Protein AF-A0A4Q7UGZ6-F1 (afdb_monomer)

Foldseek 3Di:
DDDDDDPPDPDVVCVVVVVVVVVVLVVVLVVLVVVLVVCVVVVPDPVVNVVSVVVNVVSVVVVVVVVVVVVVVVVVCVVQVKDKDWQFADPPDDDPVNLVSLLVQLVVLQVQLLPFDLPAAKEKEKEAEWALVADPPPPPSNLVSVLSSLVSVLVCWLSYQYEYEYAHAPVVVVVCVVPVLAACQNRHDPSVLVSLQSLQVSVVVVGNGFYWYFHGPDRWIKMFIDYVQLPDQFGKMKTWDWDADPPDPDRPHIYTGIIMIIGRSPRPPSNVVSVVSVCRQVVDPPIGTDHVSRSVPDPDDPPPPPPPDPDDDDDDDDDDDDDDDDDDDDDD

Sequence (332 aa):
MRRTWLFFRKSPLVAVLGAGIAFTLAVLGQALVGQLGQNVADKATTQSTWLTVVLIFILIVAIAILASLRGSVEELTRRAGLSIQYYPLDPGQHSPERDEKARALYAAARMVIESAKEDGDSRIYAVNSFVEVGVQPGDVHVKDHSLRYLESLNRKLGKVTYHRIVQLSHFDMNRLERHPDESISELVAENYLAHYREIVKAGQQGKEAVLEAVLGKYPTCFVLVQNAADGKYGGRLIWQMHQHVDGRPREDTVELTGIYIINDPDGIFIGTFVRWFNDLRAAQRPRRHLTLANLNGTAPVERTTTATPATPRPRRPWWPGRRAPADQVEER

Solvent-accessible surface area (backbone atoms only — not comparable to full-atom values): 18726 Å² total; per-residue (Å²): 136,85,88,79,81,81,80,82,77,70,60,64,66,63,51,48,53,51,47,48,53,50,47,53,51,49,53,52,49,52,51,52,52,51,50,48,52,47,39,62,74,68,67,52,60,74,69,62,56,49,55,52,53,51,51,53,50,52,50,53,51,52,52,51,52,53,52,51,52,50,52,51,52,53,49,52,35,61,74,51,60,46,44,79,46,78,36,64,33,72,68,98,55,95,45,78,66,42,54,52,36,48,48,51,38,35,50,53,54,31,50,54,56,65,65,48,47,79,75,63,65,11,36,37,43,35,37,38,28,41,44,42,51,65,56,68,101,68,68,68,87,53,47,66,46,52,47,54,30,50,50,49,53,58,72,37,63,58,36,22,41,33,42,37,39,39,23,28,44,70,69,57,44,53,47,38,70,76,37,74,52,49,52,51,52,88,45,35,32,72,71,56,48,56,51,52,49,52,34,37,52,39,28,76,71,74,29,50,25,44,42,33,49,44,72,46,88,60,88,52,31,34,36,38,35,25,3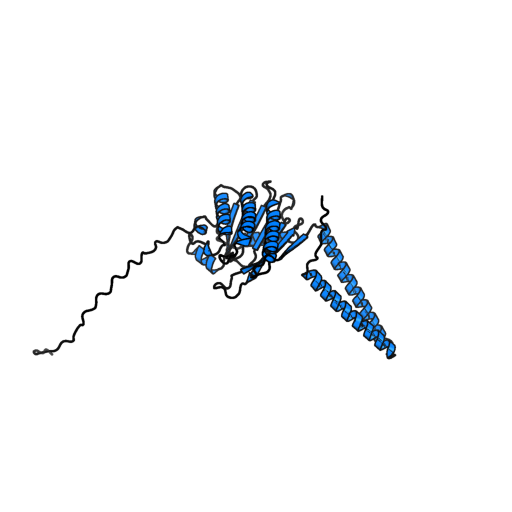4,65,90,24,52,95,32,14,25,36,35,42,40,50,40,68,43,75,46,85,94,48,100,46,85,68,34,37,43,69,38,28,36,37,43,34,37,25,48,76,13,86,63,45,35,54,54,56,48,49,53,50,46,62,66,64,76,43,83,82,71,39,71,56,48,65,44,26,60,68,30,64,80,71,79,74,75,74,73,77,67,73,79,73,77,81,75,82,77,78,84,85,77,86,88,87,81,86,84,86,87,83,87,85,84,136

Radius of gyration: 33.13 Å; Cα contacts (8 Å, |Δi|>4): 445; chains: 1; bounding box: 78×70×127 Å

Mean predicted aligned error: 16.56 Å

Organism: NCBI:txid1278207

Nearest PDB structures (foldseek):
  6zsh-assembly2_C  TM=6.385E-01  e=5.540E+00  Homo sapiens
  6fws-assembly1_A  TM=2.022E-01  e=1.349E+00  Escherichia coli

Secondary structure (DSSP, 8-state):
-----------HHHHHHHHHHHHHHHHHHHHHHHHHHHHHHTT--HHHHHHHHHHHHHHHHHHHHHHHHHHHHHHHHHHTT-EEEEEE--TT---HHHHHHHHHHHHHHHHHHHTS-SSSS-EEEEEE-S-B----TT-HHHHHHHHHHHHHHHTTBTTBEEEEEEEE-HHHHHHHHH-TT---GGGB-HHHHHHHHHHHHHHHTT-SEEEEEEE-SS--EEEEEE-GGGTTT-EEEEEEEEEE-TT-SSTT-EEEEEEEEEEETT-TTHHHHHHHHHHHHHS-SS-EE--HHHHH-PSP-----------PPPPPP-PPP-----------

Structure (mmCIF, N/CA/C/O backbone):
data_AF-A0A4Q7UGZ6-F1
#
_entry.id   AF-A0A4Q7UGZ6-F1
#
loop_
_atom_site.group_PDB
_atom_site.id
_atom_site.type_symbol
_atom_site.label_atom_id
_atom_site.label_alt_id
_atom_site.label_comp_id
_atom_site.label_asym_id
_atom_site.label_entity_id
_atom_site.label_seq_id
_atom_site.pdbx_PDB_ins_code
_atom_site.Cartn_x
_atom_site.Cartn_y
_atom_site.Cartn_z
_atom_site.occupancy
_atom_site.B_iso_or_equiv
_atom_site.auth_seq_id
_atom_site.auth_comp_id
_atom_site.auth_asym_id
_atom_site.auth_atom_id
_atom_site.pdbx_PDB_model_num
ATOM 1 N N . MET A 1 1 ? -13.893 14.741 -30.486 1.00 33.50 1 MET A N 1
ATOM 2 C CA . MET A 1 1 ? -13.431 14.119 -29.224 1.00 33.50 1 MET A CA 1
ATOM 3 C C . MET A 1 1 ? -12.432 13.021 -29.555 1.00 33.50 1 MET A C 1
ATOM 5 O O . MET A 1 1 ? -12.654 12.267 -30.492 1.00 33.50 1 MET A O 1
ATOM 9 N N . ARG A 1 2 ? -11.275 13.065 -28.891 1.00 27.58 2 ARG A N 1
ATOM 10 C CA . ARG A 1 2 ? -10.007 12.430 -29.278 1.00 27.58 2 ARG A CA 1
ATOM 11 C C . ARG A 1 2 ? -10.019 10.904 -29.104 1.00 27.58 2 ARG A C 1
ATOM 13 O O . ARG A 1 2 ? -10.389 10.414 -28.046 1.00 27.58 2 ARG A O 1
ATOM 20 N N . ARG A 1 3 ? -9.523 10.192 -30.124 1.00 32.56 3 ARG A N 1
ATOM 21 C CA . ARG A 1 3 ? -9.018 8.813 -30.039 1.00 32.56 3 ARG A CA 1
ATOM 22 C C . ARG A 1 3 ? -7.672 8.834 -29.307 1.00 32.56 3 ARG A C 1
ATOM 24 O O . ARG A 1 3 ? -6.696 9.334 -29.861 1.00 32.56 3 ARG A O 1
ATOM 31 N N . THR A 1 4 ? -7.609 8.310 -28.089 1.00 27.28 4 THR A N 1
ATOM 32 C CA . THR A 1 4 ? -6.344 8.026 -27.401 1.00 27.28 4 THR A CA 1
ATOM 33 C C . THR A 1 4 ? -5.891 6.615 -27.753 1.00 27.28 4 THR A C 1
ATOM 35 O O . THR A 1 4 ? -6.523 5.622 -27.407 1.00 27.28 4 THR A O 1
ATOM 38 N N . TRP A 1 5 ? -4.790 6.560 -28.493 1.00 26.64 5 TRP A N 1
ATOM 39 C CA . TRP A 1 5 ? -4.004 5.365 -28.754 1.00 26.64 5 TRP A CA 1
ATOM 40 C C . TRP A 1 5 ? -3.432 4.823 -27.437 1.00 26.64 5 TRP A C 1
ATOM 42 O O . TRP A 1 5 ? -2.653 5.503 -26.772 1.00 26.64 5 TRP A O 1
ATOM 52 N N . LEU A 1 6 ? -3.809 3.600 -27.060 1.00 29.11 6 LEU A N 1
ATOM 53 C CA . LEU A 1 6 ? -3.180 2.858 -25.968 1.00 29.11 6 LEU A CA 1
ATOM 54 C C . LEU A 1 6 ? -1.879 2.236 -26.487 1.00 29.11 6 LEU A C 1
ATOM 56 O O . LEU A 1 6 ? -1.882 1.182 -27.122 1.00 29.11 6 LEU A O 1
ATOM 60 N N . PHE A 1 7 ? -0.757 2.900 -26.216 1.00 29.22 7 PHE A N 1
ATOM 61 C CA . PHE A 1 7 ? 0.561 2.284 -26.319 1.00 29.22 7 PHE A CA 1
ATOM 62 C C . PHE A 1 7 ? 0.714 1.255 -25.191 1.00 29.22 7 PHE A C 1
ATOM 64 O O . PHE A 1 7 ? 1.040 1.593 -24.056 1.00 29.22 7 PHE A O 1
ATOM 71 N N . PHE A 1 8 ? 0.487 -0.019 -25.509 1.00 35.97 8 PHE A N 1
ATOM 72 C CA . PHE A 1 8 ? 0.875 -1.142 -24.659 1.00 35.97 8 PHE A CA 1
ATOM 73 C C . PHE A 1 8 ? 2.405 -1.244 -24.624 1.00 35.97 8 PHE A C 1
ATOM 75 O O . PHE A 1 8 ? 3.027 -1.890 -25.471 1.00 35.97 8 PHE A O 1
ATOM 82 N N . ARG A 1 9 ? 3.040 -0.594 -23.646 1.00 34.47 9 ARG A N 1
ATOM 83 C CA . ARG A 1 9 ? 4.472 -0.773 -23.388 1.00 34.47 9 ARG A CA 1
ATOM 84 C C . ARG A 1 9 ? 4.643 -2.033 -22.534 1.00 34.47 9 ARG A C 1
ATOM 86 O O . ARG A 1 9 ? 4.344 -2.040 -21.346 1.00 34.47 9 ARG A O 1
ATOM 93 N N . LYS A 1 10 ? 5.054 -3.122 -23.190 1.00 40.69 10 LYS A N 1
ATOM 94 C CA . LYS A 1 10 ? 5.393 -4.425 -22.593 1.00 40.69 10 LYS A CA 1
ATOM 95 C C . LYS A 1 10 ? 6.344 -4.226 -21.401 1.00 40.69 10 LYS A C 1
ATOM 97 O O . LYS A 1 10 ? 7.298 -3.462 -21.533 1.00 40.69 10 LYS A O 1
ATOM 102 N N . SER A 1 11 ? 6.114 -4.919 -20.278 1.00 40.34 11 SER A N 1
ATOM 103 C CA . SER A 1 11 ? 7.016 -4.909 -19.113 1.00 40.34 11 SER A CA 1
ATOM 104 C C . SER A 1 11 ? 8.475 -5.089 -19.553 1.00 40.34 11 SER A C 1
ATOM 106 O O . SER A 1 11 ? 8.791 -6.127 -20.146 1.00 40.34 11 SER A O 1
ATOM 108 N N . PRO A 1 12 ? 9.374 -4.124 -19.279 1.00 45.84 12 PRO A N 1
ATOM 109 C CA . PRO A 1 12 ? 10.727 -4.122 -19.828 1.00 45.84 12 PRO A CA 1
ATOM 110 C C . PRO A 1 12 ? 11.542 -5.324 -19.352 1.00 45.84 12 PRO A C 1
ATOM 112 O O . PRO A 1 12 ? 12.341 -5.832 -20.114 1.00 45.84 12 PRO A O 1
ATOM 115 N N . LEU A 1 13 ? 11.287 -5.865 -18.159 1.00 36.59 13 LEU A N 1
ATOM 116 C CA . LEU A 1 13 ? 12.033 -7.008 -17.617 1.00 36.59 13 LEU A CA 1
ATOM 117 C C . LEU A 1 13 ? 11.689 -8.338 -18.312 1.00 36.59 13 LEU A C 1
ATOM 119 O O . LEU A 1 13 ? 12.580 -9.102 -18.662 1.00 36.59 13 LEU A O 1
ATOM 123 N N . VAL A 1 14 ? 10.408 -8.580 -18.612 1.00 43.44 14 VAL A N 1
ATOM 124 C CA . VAL A 1 14 ? 9.960 -9.751 -19.395 1.00 43.44 14 VAL A CA 1
ATOM 125 C C . VAL A 1 14 ? 10.318 -9.584 -20.874 1.00 43.44 14 VAL A C 1
ATOM 127 O O . VAL A 1 14 ? 10.637 -10.557 -21.556 1.00 43.44 14 VAL A O 1
ATOM 130 N N . ALA A 1 15 ? 10.304 -8.348 -21.381 1.00 45.47 15 ALA A N 1
ATOM 131 C CA . ALA A 1 15 ? 10.759 -8.039 -22.730 1.00 45.47 15 ALA A CA 1
ATOM 132 C C . ALA A 1 15 ? 12.281 -8.193 -22.876 1.00 45.47 15 ALA A C 1
ATOM 134 O O . ALA A 1 15 ? 12.707 -8.720 -23.891 1.00 45.47 15 ALA A O 1
ATOM 135 N N . VAL A 1 16 ? 13.079 -7.807 -21.875 1.00 46.31 16 VAL A N 1
ATOM 136 C CA . VAL A 1 16 ? 14.549 -7.923 -21.862 1.00 46.31 16 VAL A CA 1
ATOM 137 C C . VAL A 1 16 ? 14.991 -9.360 -21.611 1.00 46.31 16 VAL A C 1
ATOM 139 O O . VAL A 1 16 ? 15.856 -9.837 -22.331 1.00 46.31 16 VAL A O 1
ATOM 142 N N . LEU A 1 17 ? 14.371 -10.095 -20.680 1.00 44.56 17 LEU A N 1
ATOM 143 C CA . LEU A 1 17 ? 14.640 -11.530 -20.506 1.00 44.56 17 LEU A CA 1
ATOM 144 C C . LEU A 1 17 ? 14.190 -12.328 -21.736 1.00 44.56 17 LEU A C 1
ATOM 146 O O . LEU A 1 17 ? 14.935 -13.163 -22.239 1.00 44.56 17 LEU A O 1
ATOM 150 N N . GLY A 1 18 ? 13.010 -12.022 -22.284 1.00 49.84 18 GLY A N 1
ATOM 151 C CA . GLY A 1 18 ? 12.525 -12.630 -23.522 1.00 49.84 18 GLY A CA 1
ATOM 152 C C . GLY A 1 18 ? 13.388 -12.282 -24.739 1.00 49.84 18 GLY A C 1
ATOM 153 O O . GLY A 1 18 ? 13.652 -13.156 -25.559 1.00 49.84 18 GLY A O 1
ATOM 154 N N . ALA A 1 19 ? 13.863 -11.038 -24.848 1.00 51.75 19 ALA A N 1
ATOM 155 C CA . ALA A 1 19 ? 14.767 -10.602 -25.911 1.00 51.75 19 ALA A CA 1
ATOM 156 C C . ALA A 1 19 ? 16.175 -11.169 -25.733 1.00 51.75 19 ALA A C 1
ATOM 158 O O . ALA A 1 19 ? 16.791 -11.523 -26.726 1.00 51.75 19 ALA A O 1
ATOM 159 N N . GLY A 1 20 ? 16.668 -11.313 -24.501 1.00 48.94 20 GLY A N 1
ATOM 160 C CA . GLY A 1 20 ? 17.956 -11.933 -24.205 1.00 48.94 20 GLY A CA 1
ATOM 161 C C . GLY A 1 20 ? 17.954 -13.417 -24.559 1.00 48.94 20 GLY A C 1
ATOM 162 O O . GLY A 1 20 ? 18.862 -13.885 -25.240 1.00 48.94 20 GLY A O 1
ATOM 163 N N . ILE A 1 21 ? 16.888 -14.140 -24.200 1.00 56.38 21 ILE A N 1
ATOM 164 C CA . ILE A 1 21 ? 16.694 -15.541 -24.597 1.00 56.38 21 ILE A CA 1
ATOM 165 C C . ILE A 1 21 ? 16.572 -15.643 -26.124 1.00 56.38 21 ILE A C 1
ATOM 167 O O . ILE A 1 21 ? 17.282 -16.435 -26.735 1.00 56.38 21 ILE A O 1
ATOM 171 N N . ALA A 1 22 ? 15.753 -14.803 -26.766 1.00 56.09 22 ALA A N 1
ATOM 172 C CA . ALA A 1 22 ? 15.607 -14.797 -28.223 1.00 56.09 22 ALA A CA 1
ATOM 173 C C . ALA A 1 22 ? 16.913 -14.445 -28.957 1.00 56.09 22 ALA A C 1
ATOM 175 O O . ALA A 1 22 ? 17.231 -15.065 -29.966 1.00 56.09 22 ALA A O 1
ATOM 176 N N . PHE A 1 23 ? 17.691 -13.492 -28.439 1.00 60.72 23 PHE A N 1
ATOM 177 C CA . PHE A 1 23 ? 18.989 -13.101 -28.982 1.00 60.72 23 PHE A CA 1
ATOM 178 C C . PHE A 1 23 ? 20.009 -14.229 -28.837 1.00 60.72 23 PHE A C 1
ATOM 180 O O . PHE A 1 23 ? 20.672 -14.579 -29.805 1.00 60.72 23 PHE A O 1
ATOM 187 N N . THR A 1 24 ? 20.078 -14.866 -27.667 1.00 58.12 24 THR A N 1
ATOM 188 C CA . THR A 1 24 ? 20.974 -16.010 -27.429 1.00 58.12 24 THR A CA 1
ATOM 189 C C . THR A 1 24 ? 20.628 -17.175 -28.357 1.00 58.12 24 THR A C 1
ATOM 191 O O . THR A 1 24 ? 21.518 -17.780 -28.948 1.00 58.12 24 THR A O 1
ATOM 194 N N . LEU A 1 25 ? 19.334 -17.445 -28.558 1.00 58.91 25 LEU A N 1
ATOM 195 C CA . LEU A 1 25 ? 18.848 -18.473 -29.481 1.00 58.91 25 LEU A CA 1
ATOM 196 C C . LEU A 1 25 ? 19.118 -18.115 -30.952 1.00 58.91 25 LEU A C 1
ATOM 198 O O . LEU A 1 25 ? 19.463 -18.999 -31.732 1.00 58.91 25 LEU A O 1
ATOM 202 N N . ALA A 1 26 ? 19.027 -16.837 -31.331 1.00 61.88 26 ALA A N 1
ATOM 203 C CA . ALA A 1 26 ? 19.378 -16.367 -32.670 1.00 61.88 26 ALA A CA 1
ATOM 204 C C . ALA A 1 26 ? 20.888 -16.474 -32.943 1.00 61.88 26 ALA A C 1
ATOM 206 O O . ALA A 1 26 ? 21.278 -16.928 -34.016 1.00 61.88 26 ALA A O 1
ATOM 207 N N . VAL A 1 27 ? 21.732 -16.126 -31.966 1.00 66.31 27 VAL A N 1
ATOM 208 C CA . VAL A 1 27 ? 23.197 -16.257 -32.054 1.00 66.31 27 VAL A CA 1
ATOM 209 C C . VAL A 1 27 ? 23.610 -17.730 -32.132 1.00 66.31 27 VAL A C 1
ATOM 211 O O . VAL A 1 27 ? 24.402 -18.090 -32.999 1.00 66.31 27 VAL A O 1
ATOM 214 N N . LEU A 1 28 ? 23.027 -18.603 -31.301 1.00 61.31 28 LEU A N 1
ATOM 215 C CA . LEU A 1 28 ? 23.233 -20.058 -31.374 1.00 61.31 28 LEU A CA 1
ATOM 216 C C . LEU A 1 28 ? 22.764 -20.638 -32.714 1.00 61.31 28 LEU A C 1
ATOM 218 O O . LEU A 1 28 ? 23.463 -21.457 -33.306 1.00 61.31 28 LEU A O 1
ATOM 222 N N . GLY A 1 29 ? 21.610 -20.192 -33.216 1.00 63.31 29 GLY A N 1
ATOM 223 C CA . GLY A 1 29 ? 21.087 -20.595 -34.519 1.00 63.31 29 GLY A CA 1
ATOM 224 C C . GLY A 1 29 ? 22.002 -20.178 -35.671 1.00 63.31 29 GLY A C 1
ATOM 225 O O . GLY A 1 29 ? 22.298 -20.994 -36.540 1.00 63.31 29 GLY A O 1
ATOM 226 N N . GLN A 1 30 ? 22.512 -18.942 -35.660 1.00 66.94 30 GLN A N 1
ATOM 227 C CA . GLN A 1 30 ? 23.467 -18.474 -36.668 1.00 66.94 30 GLN A CA 1
ATOM 228 C C . GLN A 1 30 ? 24.814 -19.198 -36.582 1.00 66.94 30 GLN A C 1
ATOM 230 O O . GLN A 1 30 ? 25.371 -19.544 -37.622 1.00 66.94 30 GLN A O 1
ATOM 235 N N . ALA A 1 31 ? 25.309 -19.489 -35.376 1.00 66.62 31 ALA A N 1
ATOM 236 C CA . ALA A 1 31 ? 26.526 -20.274 -35.183 1.00 66.62 31 ALA A CA 1
ATOM 237 C C . ALA A 1 31 ? 26.374 -21.706 -35.729 1.00 66.62 31 ALA A C 1
ATOM 239 O O . ALA A 1 31 ? 27.249 -22.184 -36.447 1.00 66.62 31 ALA A O 1
ATOM 240 N N . LEU A 1 32 ? 25.235 -22.360 -35.471 1.00 63.25 32 LEU A N 1
ATOM 241 C CA . LEU A 1 32 ? 24.929 -23.702 -35.980 1.00 63.25 32 LEU A CA 1
ATOM 242 C C . LEU A 1 32 ? 24.766 -23.730 -37.507 1.00 63.25 32 LEU A C 1
ATOM 244 O O . LEU A 1 32 ? 25.271 -24.646 -38.151 1.00 63.25 32 LEU A O 1
ATOM 248 N N . VAL A 1 33 ? 24.107 -22.730 -38.104 1.00 64.88 33 VAL A N 1
ATOM 249 C CA . VAL A 1 33 ? 23.976 -22.611 -39.570 1.00 64.88 33 VAL A CA 1
ATOM 250 C C . VAL A 1 33 ? 25.327 -22.312 -40.224 1.00 64.88 33 VAL A C 1
ATOM 252 O O . VAL A 1 33 ? 25.641 -22.897 -41.259 1.00 64.88 33 VAL A O 1
ATOM 255 N N . GLY A 1 34 ? 26.151 -21.458 -39.611 1.00 63.88 34 GLY A N 1
ATOM 256 C CA . GLY A 1 34 ? 27.515 -21.181 -40.068 1.00 63.88 34 GLY A CA 1
ATOM 257 C C . GLY A 1 34 ? 28.398 -22.429 -40.041 1.00 63.88 34 GLY A C 1
ATOM 258 O O . GLY A 1 34 ? 29.082 -22.720 -41.021 1.00 63.88 34 GLY A O 1
ATOM 259 N N . GLN A 1 35 ? 28.307 -23.219 -38.969 1.00 65.44 35 GLN A N 1
ATOM 260 C CA . GLN A 1 35 ? 29.016 -24.491 -38.837 1.00 65.44 35 GLN A CA 1
ATOM 261 C C . GLN A 1 35 ? 28.503 -25.547 -39.831 1.00 65.44 35 GLN A C 1
ATOM 263 O O . GLN A 1 35 ? 29.297 -26.301 -40.385 1.00 65.44 35 GLN A O 1
ATOM 268 N N . LEU A 1 36 ? 27.196 -25.572 -40.127 1.00 62.06 36 LEU A N 1
ATOM 269 C CA . LEU A 1 36 ? 26.622 -26.426 -41.174 1.00 62.06 36 LEU A CA 1
ATOM 270 C C . LEU A 1 36 ? 27.154 -26.043 -42.565 1.00 62.06 36 LEU A C 1
ATOM 272 O O . LEU A 1 36 ? 27.519 -26.917 -43.346 1.00 62.06 36 LEU A O 1
ATOM 276 N N . GLY A 1 37 ? 27.233 -24.741 -42.860 1.00 60.75 37 GLY A N 1
ATOM 277 C CA . GLY A 1 37 ? 27.789 -24.217 -44.109 1.00 60.75 37 GLY A CA 1
ATOM 278 C C . GLY A 1 37 ? 29.269 -24.559 -44.285 1.00 60.75 37 GLY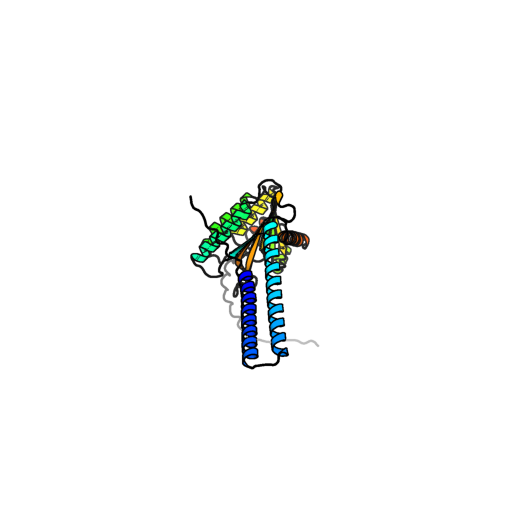 A C 1
ATOM 279 O O . GLY A 1 37 ? 29.667 -24.973 -45.371 1.00 60.75 37 GLY A O 1
ATOM 280 N N . GLN A 1 38 ? 30.061 -24.466 -43.211 1.00 64.25 38 GLN A N 1
ATOM 281 C CA . GLN A 1 38 ? 31.466 -24.891 -43.203 1.00 64.25 38 GLN A CA 1
ATOM 282 C C . GLN A 1 38 ? 31.607 -26.407 -43.372 1.00 64.25 38 GLN A C 1
ATOM 284 O O . GLN A 1 38 ? 32.337 -26.847 -44.248 1.00 64.25 38 GLN A O 1
ATOM 289 N N . ASN A 1 39 ? 30.834 -27.217 -42.643 1.00 63.97 39 ASN A N 1
ATOM 290 C CA . ASN A 1 39 ? 30.862 -28.679 -42.777 1.00 63.97 39 ASN A CA 1
ATOM 291 C C . ASN A 1 39 ? 30.492 -29.157 -44.197 1.00 63.97 39 ASN A C 1
ATOM 293 O O . ASN A 1 39 ? 31.045 -30.147 -44.680 1.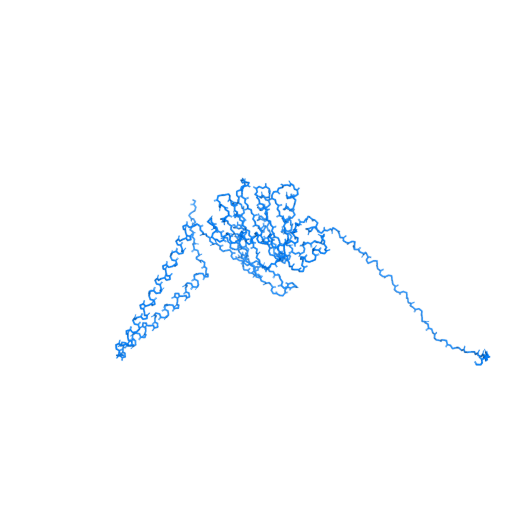00 63.97 39 ASN A O 1
ATOM 297 N N . VAL A 1 40 ? 29.572 -28.459 -44.876 1.00 64.12 40 VAL A N 1
ATOM 298 C CA . VAL A 1 40 ? 29.204 -28.726 -46.279 1.00 64.12 40 VAL A CA 1
ATOM 299 C C . VAL A 1 40 ? 30.307 -28.279 -47.245 1.00 64.12 40 VAL A C 1
ATOM 301 O O . VAL A 1 40 ? 30.610 -29.008 -48.191 1.00 64.12 40 VAL A O 1
ATOM 304 N N . ALA A 1 41 ? 30.927 -27.118 -47.009 1.00 65.50 41 ALA A N 1
ATOM 305 C CA . ALA A 1 41 ? 32.042 -26.617 -47.815 1.00 65.50 41 ALA A CA 1
ATOM 306 C C . ALA A 1 41 ? 33.299 -27.500 -47.690 1.00 65.50 41 ALA A C 1
ATOM 308 O O . ALA A 1 41 ? 33.956 -27.781 -48.693 1.00 65.50 41 ALA A O 1
ATOM 309 N N . ASP A 1 42 ? 33.568 -28.015 -46.489 1.00 67.62 42 ASP A N 1
ATOM 310 C CA . ASP A 1 42 ? 34.745 -28.826 -46.160 1.00 67.62 42 ASP A CA 1
ATOM 311 C C . ASP A 1 42 ? 34.578 -30.319 -46.507 1.00 67.62 42 ASP A C 1
ATOM 313 O O . ASP A 1 42 ? 35.469 -31.125 -46.238 1.00 67.62 42 ASP A O 1
ATOM 317 N N . LYS A 1 43 ? 33.446 -30.717 -47.117 1.00 64.44 43 LYS A N 1
ATOM 318 C CA . LYS A 1 43 ? 33.084 -32.124 -47.401 1.00 64.44 43 LYS A CA 1
ATOM 319 C C . LYS A 1 43 ? 33.225 -33.034 -46.169 1.00 64.44 43 LYS A C 1
ATOM 321 O O . LYS A 1 43 ? 33.617 -34.198 -46.290 1.00 64.44 43 LYS A O 1
ATOM 326 N N . ALA A 1 44 ? 32.914 -32.509 -44.985 1.00 58.03 44 ALA A N 1
ATOM 327 C CA . ALA A 1 44 ? 32.962 -33.273 -43.749 1.00 58.03 44 ALA A CA 1
ATOM 328 C C . ALA A 1 44 ? 31.998 -34.474 -43.817 1.00 58.03 44 ALA A C 1
ATOM 330 O O . ALA A 1 44 ? 30.941 -34.419 -44.452 1.00 58.03 44 ALA A O 1
ATOM 331 N N . THR A 1 45 ? 32.372 -35.583 -43.175 1.00 58.03 45 THR A N 1
ATOM 332 C CA . THR A 1 45 ? 31.609 -36.837 -43.192 1.00 58.03 45 THR A CA 1
ATOM 333 C C . THR A 1 45 ? 30.170 -36.643 -42.704 1.00 58.03 45 THR A C 1
ATOM 335 O O . THR A 1 45 ? 29.891 -35.891 -41.768 1.00 58.03 45 THR A O 1
ATOM 338 N N . THR A 1 46 ? 29.251 -37.389 -43.322 1.00 58.41 46 THR A N 1
ATOM 339 C CA . THR A 1 46 ? 27.784 -37.356 -43.155 1.00 58.41 46 THR A CA 1
ATOM 340 C C . THR A 1 46 ? 27.301 -37.348 -41.699 1.00 58.41 46 THR A C 1
ATOM 342 O O . THR A 1 46 ? 26.216 -36.847 -41.413 1.00 58.41 46 THR A O 1
ATOM 345 N N . GLN A 1 47 ? 28.104 -37.870 -40.771 1.00 56.66 47 GLN A N 1
ATOM 346 C CA . GLN A 1 47 ? 27.779 -37.998 -39.352 1.00 56.66 47 GLN A CA 1
ATOM 347 C C . GLN A 1 47 ? 27.842 -36.661 -38.581 1.00 56.66 47 GLN A C 1
ATOM 349 O O . GLN A 1 47 ? 27.000 -36.427 -37.715 1.00 56.66 47 GLN A O 1
ATOM 354 N N . SER A 1 48 ? 28.780 -35.765 -38.923 1.00 59.91 48 SER A N 1
ATOM 355 C CA . SER A 1 48 ? 28.906 -34.431 -38.299 1.00 59.91 48 SER A CA 1
ATOM 356 C C . SER A 1 48 ? 27.746 -33.519 -38.709 1.00 59.91 48 SER A C 1
ATOM 358 O O . SER A 1 48 ? 27.095 -32.894 -37.873 1.00 59.91 48 SER A O 1
ATOM 360 N N . THR A 1 49 ? 27.399 -33.538 -39.998 1.00 63.19 49 THR A N 1
ATOM 361 C CA . THR A 1 49 ? 26.291 -32.759 -40.565 1.00 63.19 49 THR A CA 1
ATOM 362 C C . THR A 1 49 ? 24.943 -33.157 -39.959 1.00 63.19 49 THR A C 1
ATOM 364 O O . THR A 1 49 ? 24.115 -32.293 -39.676 1.00 63.19 49 THR A O 1
ATOM 367 N N . TRP A 1 50 ? 24.723 -34.451 -39.698 1.00 62.72 50 TRP A N 1
ATOM 368 C CA . TRP A 1 50 ? 23.463 -34.940 -39.126 1.00 62.72 50 TRP A CA 1
ATOM 369 C C . TRP A 1 50 ? 23.256 -34.510 -37.670 1.00 62.72 50 TRP A C 1
ATOM 371 O O . TRP A 1 50 ? 22.154 -34.111 -37.298 1.00 62.72 50 TRP A O 1
ATOM 381 N N . LEU A 1 51 ? 24.321 -34.510 -36.863 1.00 67.94 51 LEU A N 1
ATOM 382 C CA . LEU A 1 51 ? 24.293 -33.994 -35.489 1.00 67.94 51 LEU A CA 1
ATOM 383 C C . LEU A 1 51 ? 23.909 -32.511 -35.444 1.00 67.94 51 LEU A C 1
ATOM 385 O O . LEU A 1 51 ? 23.068 -32.119 -34.635 1.00 67.94 51 LEU A O 1
ATOM 389 N N . THR A 1 52 ? 24.464 -31.694 -36.342 1.00 66.12 52 THR A N 1
ATOM 390 C CA . THR A 1 52 ? 24.124 -30.268 -36.431 1.00 66.12 52 THR A CA 1
ATOM 391 C C . THR A 1 52 ? 22.665 -30.052 -36.853 1.00 66.12 52 THR A C 1
ATOM 393 O O . THR A 1 52 ? 21.987 -29.210 -36.268 1.00 66.12 52 THR A O 1
ATOM 396 N N . VAL A 1 53 ? 22.140 -30.839 -37.803 1.00 69.00 53 VAL A N 1
ATOM 397 C CA . VAL A 1 53 ? 20.716 -30.786 -38.200 1.00 69.00 53 VAL A CA 1
ATOM 398 C C . VAL A 1 53 ? 19.794 -31.143 -37.028 1.00 69.00 53 VAL A C 1
ATOM 400 O O . VAL A 1 53 ? 18.810 -30.442 -36.787 1.00 69.00 53 VAL A O 1
ATOM 403 N N . VAL A 1 54 ? 20.125 -32.185 -36.258 1.00 72.75 54 VAL A N 1
ATOM 404 C CA . VAL A 1 54 ? 19.358 -32.583 -35.064 1.00 72.75 54 VAL A CA 1
ATOM 405 C C . VAL A 1 54 ? 19.387 -31.489 -33.991 1.00 72.75 54 VAL A C 1
ATOM 407 O O . VAL A 1 54 ? 18.347 -31.174 -33.416 1.00 72.75 54 VAL A O 1
ATOM 410 N N . LEU A 1 55 ? 20.539 -30.859 -33.754 1.00 70.19 55 LEU A N 1
ATOM 411 C CA . LEU A 1 55 ? 20.674 -29.733 -32.821 1.00 70.19 55 LEU A CA 1
ATOM 412 C C . LEU A 1 55 ? 19.817 -28.529 -33.228 1.00 70.19 55 LEU A C 1
ATOM 414 O O . LEU A 1 55 ? 19.132 -27.955 -32.381 1.00 70.19 55 LEU A O 1
ATOM 418 N N . ILE A 1 56 ? 19.800 -28.181 -34.518 1.00 71.44 56 ILE A N 1
ATOM 419 C CA . ILE A 1 56 ? 18.934 -27.121 -35.053 1.00 71.44 56 ILE A CA 1
ATOM 420 C C . ILE A 1 56 ? 17.460 -27.480 -34.838 1.00 71.44 56 ILE A C 1
ATOM 422 O O . ILE A 1 56 ? 16.679 -26.639 -34.393 1.00 71.44 56 ILE A O 1
ATOM 426 N N . PHE A 1 57 ? 17.074 -28.731 -35.098 1.00 71.31 57 PHE A N 1
ATOM 427 C CA . PHE A 1 57 ? 15.702 -29.187 -34.892 1.00 71.31 57 PHE A CA 1
ATOM 428 C C . PHE A 1 57 ? 15.277 -29.095 -33.418 1.00 71.31 57 PHE A C 1
ATOM 430 O O . PHE A 1 57 ? 14.225 -28.532 -33.121 1.00 71.31 57 PHE A O 1
ATOM 437 N N . ILE A 1 58 ? 16.115 -29.561 -32.484 1.00 74.25 58 ILE A N 1
ATOM 438 C CA . ILE A 1 58 ? 15.862 -29.454 -31.036 1.00 74.25 58 ILE A CA 1
ATOM 439 C C . ILE A 1 58 ? 15.716 -27.986 -30.615 1.00 74.25 58 ILE A C 1
ATOM 441 O O . ILE A 1 58 ? 14.814 -27.656 -29.844 1.00 74.25 58 ILE A O 1
ATOM 445 N N . LEU A 1 59 ? 16.556 -27.095 -31.148 1.00 73.81 59 LEU A N 1
ATOM 446 C CA . LEU A 1 59 ? 16.499 -25.663 -30.858 1.00 73.81 59 LEU A CA 1
ATOM 447 C C . LEU A 1 59 ? 15.175 -25.037 -31.321 1.00 73.81 59 LEU A C 1
ATOM 449 O O . LEU A 1 59 ? 14.542 -24.302 -30.563 1.00 73.81 59 LEU A O 1
ATOM 453 N N . ILE A 1 60 ? 14.727 -25.361 -32.539 1.00 72.31 60 ILE A N 1
ATOM 454 C CA . ILE A 1 60 ? 13.444 -24.898 -33.090 1.00 72.31 60 ILE A CA 1
ATOM 455 C C . ILE A 1 60 ? 12.278 -25.396 -32.228 1.00 72.31 60 ILE A C 1
ATOM 457 O O . ILE A 1 60 ? 11.388 -24.613 -31.887 1.00 72.31 60 ILE A O 1
ATOM 461 N N . VAL A 1 61 ? 12.296 -26.672 -31.832 1.00 71.31 61 VAL A N 1
ATOM 462 C CA . VAL A 1 61 ? 11.268 -27.255 -30.957 1.00 71.31 61 VAL A CA 1
ATOM 463 C C . VAL A 1 61 ? 11.256 -26.566 -29.587 1.00 71.31 61 VAL A C 1
ATOM 465 O O . VAL A 1 61 ? 10.186 -26.202 -29.101 1.00 71.31 61 VAL A O 1
ATOM 468 N N . ALA A 1 62 ? 12.418 -26.305 -28.984 1.00 69.56 62 ALA A N 1
ATOM 469 C CA . ALA A 1 62 ? 12.514 -25.595 -27.709 1.00 69.56 62 ALA A CA 1
ATOM 470 C C . ALA A 1 62 ? 11.970 -24.156 -27.798 1.00 69.56 62 ALA A C 1
ATOM 472 O O . ALA A 1 62 ? 11.213 -23.731 -26.922 1.00 69.56 62 ALA A O 1
ATOM 473 N N . ILE A 1 63 ? 12.285 -23.426 -28.878 1.00 71.19 63 ILE A N 1
ATOM 474 C CA . ILE A 1 63 ? 11.726 -22.091 -29.154 1.00 71.19 63 ILE A CA 1
ATOM 475 C C . ILE A 1 63 ? 10.199 -22.157 -29.267 1.00 71.19 63 ILE A C 1
ATOM 477 O O . ILE A 1 63 ? 9.504 -21.339 -28.661 1.00 71.19 63 ILE A O 1
ATOM 481 N N . ALA A 1 64 ? 9.669 -23.129 -30.014 1.00 67.81 64 ALA A N 1
ATOM 482 C CA . ALA A 1 64 ? 8.231 -23.293 -30.210 1.00 67.81 64 ALA A CA 1
ATOM 483 C C . ALA A 1 64 ? 7.499 -23.605 -28.892 1.00 67.81 64 ALA A C 1
ATOM 485 O O . ALA A 1 64 ? 6.451 -23.019 -28.618 1.00 67.81 64 ALA A O 1
ATOM 486 N N . ILE A 1 65 ? 8.075 -24.463 -28.042 1.00 69.94 65 ILE A N 1
ATOM 487 C CA . ILE A 1 65 ? 7.531 -24.783 -26.715 1.00 69.94 65 ILE A CA 1
ATOM 488 C C . ILE A 1 65 ? 7.531 -23.540 -25.813 1.00 69.94 65 ILE A C 1
ATOM 490 O O . ILE A 1 65 ? 6.504 -23.239 -25.202 1.00 69.94 65 ILE A O 1
ATOM 494 N N . LEU A 1 66 ? 8.630 -22.774 -25.762 1.00 72.06 66 LEU A N 1
ATOM 495 C CA . LEU A 1 66 ? 8.681 -21.523 -24.992 1.00 72.06 66 LEU A CA 1
ATOM 496 C C . LEU A 1 66 ? 7.662 -20.491 -25.493 1.00 72.06 66 LEU A C 1
ATOM 498 O O . LEU A 1 66 ? 7.002 -19.834 -24.686 1.00 72.06 66 LEU A O 1
ATOM 502 N N . ALA A 1 67 ? 7.514 -20.349 -26.811 1.00 67.94 67 ALA A N 1
ATOM 503 C CA . ALA A 1 67 ? 6.535 -19.446 -27.409 1.00 67.94 67 ALA A CA 1
ATOM 504 C C . ALA A 1 67 ? 5.094 -19.870 -27.074 1.00 67.94 67 ALA A C 1
ATOM 506 O O . ALA A 1 67 ? 4.276 -19.024 -26.710 1.00 67.94 67 ALA A O 1
ATOM 507 N N . SER A 1 68 ? 4.800 -21.173 -27.118 1.00 64.19 68 SER A N 1
ATOM 508 C CA . SER A 1 68 ? 3.496 -21.736 -26.745 1.00 64.19 68 SER A CA 1
ATOM 509 C C . SER A 1 68 ? 3.185 -21.552 -25.257 1.00 64.19 68 SER A C 1
ATOM 511 O O . SER A 1 68 ? 2.061 -21.195 -24.899 1.00 64.19 68 SER A O 1
ATOM 513 N N . LEU A 1 69 ? 4.174 -21.745 -24.378 1.00 65.19 69 LEU A N 1
ATOM 514 C CA . LEU A 1 69 ? 4.044 -21.493 -22.940 1.00 65.19 69 LEU A CA 1
ATOM 515 C C . LEU A 1 69 ? 3.753 -20.018 -22.663 1.00 65.19 69 LEU A C 1
ATOM 517 O O . LEU A 1 69 ? 2.820 -19.704 -21.926 1.00 65.19 69 LEU A O 1
ATOM 521 N N . ARG A 1 70 ? 4.493 -19.109 -23.306 1.00 66.75 70 ARG A N 1
ATOM 522 C CA . ARG A 1 70 ? 4.256 -17.668 -23.192 1.00 66.75 70 ARG A CA 1
ATOM 523 C C . ARG A 1 70 ? 2.854 -17.286 -23.666 1.00 66.75 70 ARG A C 1
ATOM 525 O O . ARG A 1 70 ? 2.161 -16.570 -22.951 1.00 66.75 70 ARG A O 1
ATOM 532 N N . GLY A 1 71 ? 2.422 -17.796 -24.820 1.00 59.22 71 GLY A N 1
ATOM 533 C CA . GLY A 1 71 ? 1.079 -17.551 -25.350 1.00 59.22 71 GLY A CA 1
ATOM 534 C C . GLY A 1 71 ? -0.023 -18.083 -24.433 1.00 59.22 71 GLY A C 1
ATOM 535 O O . GLY A 1 71 ? -1.021 -17.405 -24.216 1.00 59.22 71 GLY A O 1
ATOM 536 N N . SER A 1 72 ? 0.187 -19.252 -23.825 1.00 56.03 72 SER A N 1
ATOM 537 C CA . SER A 1 72 ? -0.764 -19.851 -22.880 1.00 56.03 72 SER A CA 1
ATOM 538 C C . SER A 1 72 ? -0.866 -19.049 -21.580 1.00 56.03 72 SER A C 1
ATOM 540 O O . SER A 1 72 ? -1.967 -18.830 -21.085 1.00 56.03 72 SER A O 1
ATOM 542 N N . VAL A 1 73 ? 0.259 -18.557 -21.049 1.00 61.31 73 VAL A N 1
ATOM 543 C CA . VAL A 1 73 ? 0.290 -17.692 -19.856 1.00 61.31 73 VAL A CA 1
ATOM 544 C C . VAL A 1 73 ? -0.347 -16.333 -20.144 1.00 61.31 73 VAL A C 1
ATOM 546 O O . VAL A 1 73 ? -1.136 -15.853 -19.333 1.00 61.31 73 VAL A O 1
ATOM 549 N N . GLU A 1 74 ? -0.059 -15.723 -21.295 1.00 59.47 74 GLU A N 1
ATOM 550 C CA . GLU A 1 74 ? -0.679 -14.458 -21.713 1.00 59.47 74 GLU A CA 1
ATOM 551 C C . GLU A 1 74 ? -2.201 -14.622 -21.918 1.00 59.47 74 GLU A C 1
ATOM 553 O O . GLU A 1 74 ? -2.972 -13.760 -21.495 1.00 59.47 74 GLU A O 1
ATOM 558 N N . GLU A 1 75 ? -2.656 -15.749 -22.477 1.00 55.59 75 GLU A N 1
ATOM 559 C CA . GLU A 1 75 ? -4.080 -16.076 -22.647 1.00 55.59 75 GLU A CA 1
ATOM 560 C C . GLU A 1 75 ? -4.791 -16.328 -21.307 1.00 55.59 75 GLU A C 1
ATOM 562 O O . GLU A 1 75 ? -5.882 -15.800 -21.089 1.00 55.59 75 GLU A O 1
ATOM 567 N N . LEU A 1 76 ? -4.174 -17.079 -20.388 1.00 54.28 76 LEU A N 1
ATOM 568 C CA . LEU A 1 76 ? -4.680 -17.301 -19.026 1.00 54.28 76 LEU A CA 1
ATOM 569 C C . LEU A 1 76 ? -4.777 -15.986 -18.246 1.00 54.28 76 LEU A C 1
ATOM 571 O O . LEU A 1 76 ? -5.809 -15.706 -17.646 1.00 54.28 76 LEU A O 1
ATOM 575 N N . THR A 1 77 ? -3.745 -15.144 -18.331 1.00 55.78 77 THR A N 1
ATOM 576 C CA . THR A 1 77 ? -3.716 -13.806 -17.715 1.00 55.78 77 THR A CA 1
ATOM 577 C C . THR A 1 77 ? -4.839 -12.923 -18.269 1.00 55.78 77 THR A C 1
ATOM 579 O O . THR A 1 77 ? -5.526 -12.238 -17.512 1.00 55.78 77 THR A O 1
ATOM 582 N N . ARG A 1 78 ? -5.082 -12.980 -19.588 1.00 57.56 78 ARG A N 1
ATOM 583 C CA . ARG A 1 78 ? -6.146 -12.213 -20.253 1.00 57.56 78 ARG A CA 1
ATOM 584 C C . ARG A 1 78 ? -7.547 -12.715 -19.897 1.00 57.56 78 ARG A C 1
ATOM 586 O O . ARG A 1 78 ? -8.450 -11.898 -19.743 1.00 57.56 78 ARG A O 1
ATOM 593 N N . ARG A 1 79 ? -7.737 -14.031 -19.762 1.00 58.78 79 ARG A N 1
ATOM 594 C CA . ARG A 1 79 ? -9.021 -14.635 -19.362 1.00 58.78 79 ARG A CA 1
ATOM 595 C C . ARG A 1 79 ? -9.346 -14.409 -17.884 1.00 58.78 79 ARG A C 1
ATOM 597 O O . ARG A 1 79 ? -10.514 -14.217 -17.577 1.00 58.78 79 ARG A O 1
ATOM 604 N N . ALA A 1 80 ? -8.334 -14.362 -17.018 1.00 60.69 80 ALA A N 1
ATOM 605 C CA . ALA A 1 80 ? -8.466 -14.081 -15.584 1.00 60.69 80 ALA A CA 1
ATOM 606 C C . ALA A 1 80 ? -8.569 -12.576 -15.247 1.00 60.69 80 ALA A C 1
ATOM 608 O O . ALA A 1 80 ? -8.644 -12.193 -14.085 1.00 60.69 80 ALA A O 1
ATOM 609 N N . GLY A 1 81 ? -8.504 -11.677 -16.242 1.00 70.44 81 GLY A N 1
ATOM 610 C CA . GLY A 1 81 ? -8.570 -10.226 -16.008 1.00 70.44 81 GLY A CA 1
ATOM 611 C C . GLY A 1 81 ? -7.408 -9.654 -15.177 1.00 70.44 81 GLY A C 1
ATOM 612 O O . GLY A 1 81 ? -7.507 -8.527 -14.676 1.00 70.44 81 GLY A O 1
ATOM 613 N N . LEU A 1 82 ? -6.314 -10.412 -15.037 1.00 83.12 82 LEU A N 1
ATOM 614 C CA . LEU A 1 82 ? -5.122 -10.006 -14.304 1.00 83.12 82 LEU A CA 1
ATOM 615 C C . LEU A 1 82 ? -4.369 -8.935 -15.104 1.00 83.12 82 LEU A C 1
ATOM 617 O O . LEU A 1 82 ? -4.036 -9.126 -16.274 1.00 83.12 82 LEU A O 1
ATOM 621 N N . SER A 1 83 ? -4.060 -7.803 -14.476 1.00 86.44 83 SER A N 1
ATOM 622 C CA . SER A 1 83 ? -3.237 -6.756 -15.089 1.00 86.44 83 SER A CA 1
ATOM 623 C C . SER A 1 83 ? -2.230 -6.203 -14.094 1.00 86.44 83 SER A C 1
ATOM 625 O O . SER A 1 83 ? -2.555 -6.030 -12.923 1.00 86.44 83 SER A O 1
ATOM 627 N N . ILE A 1 84 ? -1.016 -5.920 -14.566 1.00 87.25 84 ILE A N 1
ATOM 628 C CA . ILE A 1 84 ? 0.083 -5.373 -13.768 1.00 87.25 84 ILE A CA 1
ATOM 629 C C . ILE A 1 84 ? 0.611 -4.138 -14.494 1.00 87.25 84 ILE A C 1
ATOM 631 O O . ILE A 1 84 ? 1.001 -4.223 -15.659 1.00 87.25 84 ILE A O 1
ATOM 635 N N . GLN A 1 85 ? 0.623 -2.996 -13.815 1.00 92.06 85 GLN A N 1
ATOM 636 C CA . GLN A 1 85 ? 1.127 -1.726 -14.336 1.00 92.06 85 GLN A CA 1
ATOM 637 C C . GLN A 1 85 ? 2.192 -1.180 -13.392 1.00 92.06 85 GLN A C 1
ATOM 639 O O . GLN A 1 85 ? 1.979 -1.144 -12.185 1.00 92.06 85 GLN A O 1
ATOM 644 N N . TYR A 1 86 ? 3.335 -0.763 -13.933 1.00 90.88 86 TYR A N 1
ATOM 645 C CA . TYR A 1 86 ? 4.430 -0.193 -13.150 1.00 90.88 86 TYR A CA 1
ATOM 646 C C . TYR A 1 86 ? 4.552 1.306 -13.407 1.00 90.88 86 TYR A C 1
ATOM 648 O O . TYR A 1 86 ? 4.641 1.732 -14.559 1.00 90.88 86 TYR A O 1
ATOM 656 N N . TYR A 1 87 ? 4.592 2.086 -12.331 1.00 87.19 87 TYR A N 1
ATOM 657 C CA . TYR A 1 87 ? 4.819 3.526 -12.352 1.00 87.19 87 TYR A CA 1
ATOM 658 C C . TYR A 1 87 ? 6.185 3.797 -11.712 1.00 87.19 87 TYR A C 1
ATOM 660 O O . TYR A 1 87 ? 6.273 3.807 -10.482 1.00 87.19 87 TYR A O 1
ATOM 668 N N . PRO A 1 88 ? 7.254 3.949 -12.516 1.00 86.88 88 PRO A N 1
ATOM 669 C CA . PRO A 1 88 ? 8.598 4.188 -12.002 1.00 86.88 88 PRO A CA 1
ATOM 670 C C . PRO A 1 88 ? 8.742 5.601 -11.437 1.00 86.88 88 PRO A C 1
ATOM 672 O O . PRO A 1 88 ? 8.132 6.547 -11.940 1.00 86.88 88 PRO A O 1
ATOM 675 N N . LEU A 1 89 ? 9.617 5.739 -10.448 1.00 80.94 89 LEU A N 1
ATOM 676 C CA . LEU A 1 89 ? 10.094 7.005 -9.921 1.00 80.94 89 LEU A CA 1
ATOM 677 C C . LEU A 1 89 ? 11.622 6.954 -9.846 1.00 80.94 89 LEU A C 1
ATOM 679 O O . LEU A 1 89 ? 12.184 6.083 -9.185 1.00 80.94 89 LEU A O 1
ATOM 683 N N . ASP A 1 90 ? 12.287 7.873 -10.541 1.00 76.81 90 ASP A N 1
ATOM 684 C CA . ASP A 1 90 ? 13.747 7.934 -10.524 1.00 76.81 90 ASP A CA 1
ATOM 685 C C . ASP A 1 90 ? 14.214 8.452 -9.146 1.00 76.81 90 ASP A C 1
ATOM 687 O O . ASP A 1 90 ? 13.760 9.523 -8.713 1.00 76.81 90 ASP A O 1
ATOM 691 N N . PRO A 1 91 ? 15.070 7.711 -8.421 1.00 67.31 91 PRO A N 1
ATOM 692 C CA . PRO A 1 91 ? 15.485 8.100 -7.076 1.00 67.31 91 PRO A CA 1
ATOM 693 C C . PRO A 1 91 ? 16.485 9.256 -7.080 1.00 67.31 91 PRO A C 1
ATOM 695 O O . PRO A 1 91 ? 17.302 9.373 -7.995 1.00 67.31 91 PRO A O 1
ATOM 698 N N . GLY A 1 92 ? 16.457 10.099 -6.045 1.00 62.94 92 GLY A N 1
ATOM 699 C CA . GLY A 1 92 ? 17.491 11.110 -5.784 1.00 62.94 92 GLY A CA 1
ATOM 700 C C . GLY A 1 92 ? 17.641 12.250 -6.807 1.00 62.94 92 GLY A C 1
ATOM 701 O O . GLY A 1 92 ? 18.450 13.149 -6.580 1.00 62.94 92 GLY A O 1
ATOM 702 N N . GLN A 1 93 ? 16.883 12.263 -7.910 1.00 64.81 93 GLN A N 1
ATOM 703 C CA . GLN A 1 93 ? 17.029 13.249 -8.985 1.00 64.81 93 GLN A CA 1
ATOM 704 C C . GLN A 1 93 ? 15.798 14.155 -9.106 1.00 64.81 93 GLN A C 1
ATOM 706 O O . GLN A 1 93 ? 14.789 13.764 -9.682 1.00 64.81 93 GLN A O 1
ATOM 711 N N . HIS A 1 94 ? 15.877 15.403 -8.641 1.00 69.94 94 HIS A N 1
ATOM 712 C CA . HIS A 1 94 ? 14.822 16.382 -8.922 1.00 69.94 94 HIS A CA 1
ATOM 713 C C . HIS A 1 94 ? 14.880 16.824 -10.390 1.00 69.94 94 HIS A C 1
ATOM 715 O O . HIS A 1 94 ? 15.878 17.381 -10.850 1.00 69.94 94 HIS A O 1
ATOM 721 N N . SER A 1 95 ? 13.804 16.568 -11.131 1.00 77.38 95 SER A N 1
ATOM 722 C CA . SER A 1 95 ? 13.627 17.023 -12.508 1.00 77.38 95 SER A CA 1
ATOM 723 C C . SER A 1 95 ? 12.133 17.194 -12.817 1.00 77.38 95 SER A C 1
ATOM 725 O O . SER A 1 95 ? 11.308 16.483 -12.238 1.00 77.38 95 SER A O 1
ATOM 727 N N . PRO A 1 96 ? 11.758 18.077 -13.762 1.00 81.31 96 PRO A N 1
ATOM 728 C CA . PRO A 1 96 ? 10.369 18.192 -14.212 1.00 81.31 96 PRO A CA 1
ATOM 729 C C . PRO A 1 96 ? 9.771 16.855 -14.685 1.00 81.31 96 PRO A C 1
ATOM 731 O O . PRO A 1 96 ? 8.584 16.601 -14.497 1.00 81.31 96 PRO A O 1
ATOM 734 N N . GLU A 1 97 ? 10.600 15.979 -15.262 1.00 82.94 97 GLU A N 1
ATOM 735 C CA . GLU A 1 97 ? 10.194 14.635 -15.682 1.00 82.94 97 GLU A CA 1
ATOM 736 C C . GLU A 1 97 ? 9.847 13.740 -14.481 1.00 82.94 97 GLU A C 1
ATOM 738 O O . GLU A 1 97 ? 8.840 13.027 -14.507 1.00 82.94 97 GLU A O 1
ATOM 743 N N . ARG A 1 98 ? 10.639 13.796 -13.400 1.00 82.19 98 ARG A N 1
ATOM 744 C CA . ARG A 1 98 ? 10.334 13.066 -12.162 1.00 82.19 98 ARG A CA 1
ATOM 745 C C . ARG A 1 98 ? 9.021 13.544 -11.554 1.00 82.19 98 ARG A C 1
ATOM 747 O O . ARG A 1 98 ? 8.225 12.710 -11.132 1.00 82.19 98 ARG A O 1
ATOM 754 N N . ASP A 1 99 ? 8.768 14.848 -11.541 1.00 82.06 99 ASP A N 1
ATOM 755 C CA . ASP A 1 99 ? 7.531 15.407 -10.984 1.00 82.06 99 ASP A CA 1
ATOM 756 C C . ASP A 1 99 ? 6.293 14.948 -1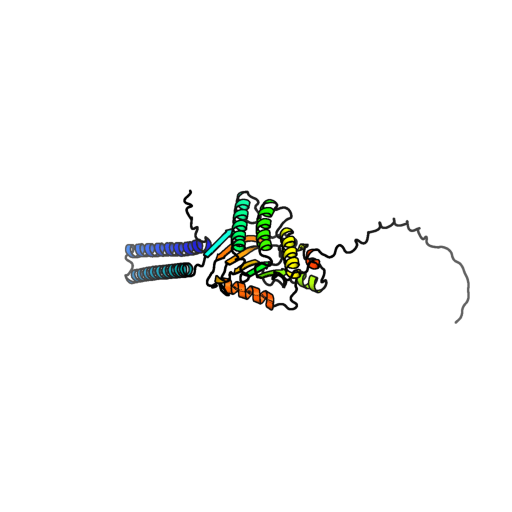1.769 1.00 82.06 99 ASP A C 1
ATOM 758 O O . ASP A 1 99 ? 5.252 14.633 -11.184 1.00 82.06 99 ASP A O 1
ATOM 762 N N . GLU A 1 100 ? 6.400 14.846 -13.097 1.00 85.81 100 GLU A N 1
ATOM 763 C CA . GLU A 1 100 ? 5.344 14.282 -13.940 1.00 85.81 100 GLU A CA 1
ATOM 764 C C . GLU A 1 100 ? 5.114 12.791 -13.646 1.00 85.81 100 GLU A C 1
ATOM 766 O O . GLU A 1 100 ? 3.966 12.369 -13.456 1.00 85.81 100 GLU A O 1
ATOM 771 N N . LYS A 1 101 ? 6.190 11.999 -13.528 1.00 86.88 101 LYS A N 1
ATOM 772 C CA . LYS A 1 101 ? 6.114 10.580 -13.135 1.00 86.88 101 LYS A CA 1
ATOM 773 C C . LYS A 1 101 ? 5.482 10.415 -11.751 1.00 86.88 101 LYS A C 1
ATOM 775 O O . LYS A 1 101 ? 4.580 9.593 -11.586 1.00 86.88 101 LYS A O 1
ATOM 780 N N . ALA A 1 102 ? 5.876 11.235 -10.778 1.00 83.06 102 ALA A N 1
ATOM 781 C CA . ALA A 1 102 ? 5.317 11.241 -9.430 1.00 83.06 102 ALA A CA 1
ATOM 782 C C . ALA A 1 102 ? 3.821 11.587 -9.440 1.00 83.06 102 ALA A C 1
ATOM 784 O O . ALA A 1 102 ? 3.015 10.910 -8.797 1.00 83.06 102 ALA A O 1
ATOM 785 N N . ARG A 1 103 ? 3.417 12.602 -10.214 1.00 85.62 103 ARG A N 1
ATOM 786 C CA . ARG A 1 103 ? 2.005 12.959 -10.399 1.00 85.62 103 ARG A CA 1
ATOM 787 C C . ARG A 1 103 ? 1.204 11.796 -10.972 1.00 85.62 103 ARG A C 1
ATOM 789 O O . ARG A 1 103 ? 0.125 11.502 -10.458 1.00 85.62 103 ARG A O 1
ATOM 796 N N . ALA A 1 104 ? 1.710 11.147 -12.020 1.00 89.50 104 ALA A N 1
ATOM 797 C CA . ALA A 1 104 ? 1.053 9.999 -12.639 1.00 89.50 104 ALA A CA 1
ATOM 798 C C . ALA A 1 104 ? 0.920 8.825 -11.655 1.00 89.50 104 ALA A C 1
ATOM 800 O O . ALA A 1 104 ? -0.158 8.242 -11.543 1.00 89.50 104 ALA A O 1
ATOM 801 N N . LEU A 1 105 ? 1.979 8.543 -10.893 1.00 90.56 105 LEU A N 1
ATOM 802 C CA . LEU A 1 105 ? 2.022 7.522 -9.848 1.00 90.56 105 LEU A CA 1
ATOM 803 C C . LEU A 1 105 ? 0.946 7.757 -8.781 1.00 90.56 105 LEU A C 1
ATOM 805 O O . LEU A 1 105 ? 0.104 6.889 -8.547 1.00 90.56 105 LEU A O 1
ATOM 809 N N . TYR A 1 106 ? 0.926 8.940 -8.158 1.00 88.44 106 TYR A N 1
ATOM 810 C CA . TYR A 1 106 ? -0.050 9.259 -7.111 1.00 88.44 106 TYR A CA 1
ATOM 811 C C . TYR A 1 106 ? -1.477 9.342 -7.651 1.00 88.44 106 TYR A C 1
ATOM 813 O O . TYR A 1 106 ? -2.415 8.932 -6.966 1.00 88.44 106 TYR A O 1
ATOM 821 N N . ALA A 1 107 ? -1.666 9.831 -8.880 1.00 90.56 107 ALA A N 1
ATOM 822 C CA . ALA A 1 107 ? -2.972 9.821 -9.527 1.00 90.56 107 ALA A CA 1
ATOM 823 C C . ALA A 1 107 ? -3.480 8.389 -9.735 1.00 90.56 107 ALA A C 1
ATOM 825 O O . ALA A 1 107 ? -4.636 8.111 -9.424 1.00 90.56 107 ALA A O 1
ATOM 826 N N . ALA A 1 108 ? -2.625 7.477 -10.199 1.00 92.50 108 ALA A N 1
ATOM 827 C CA . ALA A 1 108 ? -2.991 6.086 -10.418 1.00 92.50 108 ALA A CA 1
ATOM 828 C C . ALA A 1 108 ? -3.294 5.352 -9.104 1.00 92.50 108 ALA A C 1
ATOM 830 O O . ALA A 1 108 ? -4.338 4.707 -8.992 1.00 92.50 108 ALA A O 1
ATOM 831 N N . ALA A 1 109 ? -2.455 5.532 -8.080 1.00 92.81 109 ALA A N 1
ATOM 832 C CA . ALA A 1 109 ? -2.714 5.025 -6.733 1.00 92.81 109 ALA A CA 1
ATOM 833 C C . ALA A 1 109 ? -4.052 5.548 -6.186 1.00 92.81 109 ALA A C 1
ATOM 835 O O . ALA A 1 109 ? -4.867 4.781 -5.678 1.00 92.81 109 ALA A O 1
ATOM 836 N N . ARG A 1 110 ? -4.323 6.849 -6.355 1.00 93.31 110 ARG A N 1
ATOM 837 C CA . ARG A 1 110 ? -5.585 7.471 -5.941 1.00 93.31 110 ARG A CA 1
ATOM 838 C C . ARG A 1 110 ? -6.792 6.839 -6.627 1.00 93.31 110 ARG A C 1
ATOM 840 O O . ARG A 1 110 ? -7.758 6.539 -5.939 1.00 93.31 110 ARG A O 1
ATOM 847 N N . MET A 1 111 ? -6.737 6.600 -7.938 1.00 95.31 111 MET A N 1
ATOM 848 C CA . MET A 1 111 ? -7.844 5.959 -8.659 1.00 95.31 111 MET A CA 1
ATOM 849 C C . MET A 1 111 ? -8.164 4.567 -8.104 1.00 95.31 111 MET A C 1
ATOM 851 O O . MET A 1 111 ? -9.333 4.196 -8.025 1.00 95.31 111 MET A O 1
ATOM 855 N N . VAL A 1 112 ? -7.152 3.802 -7.682 1.00 95.06 112 VAL A N 1
ATOM 856 C CA . VAL A 1 112 ? -7.369 2.496 -7.041 1.00 95.06 112 VAL A CA 1
ATOM 857 C C . VAL A 1 112 ? -8.121 2.661 -5.718 1.00 95.06 112 VAL A C 1
ATOM 859 O O . VAL A 1 112 ? -9.094 1.945 -5.493 1.00 95.06 112 VAL A O 1
ATOM 862 N N . ILE A 1 113 ? -7.751 3.635 -4.882 1.00 96.06 113 ILE A N 1
ATOM 863 C CA . ILE A 1 113 ? -8.472 3.924 -3.627 1.00 96.06 113 ILE A CA 1
ATOM 864 C C . ILE A 1 113 ? -9.899 4.411 -3.892 1.00 96.06 113 ILE A C 1
ATOM 866 O O . ILE A 1 113 ? -10.847 3.953 -3.256 1.00 96.06 113 ILE A O 1
ATOM 870 N N . GLU A 1 114 ? -10.074 5.325 -4.847 1.00 96.00 114 GLU A N 1
ATOM 871 C CA . GLU A 1 114 ? -11.385 5.861 -5.225 1.00 96.00 114 GLU A CA 1
ATOM 872 C C . GLU A 1 114 ? -12.310 4.769 -5.784 1.00 96.00 114 GLU A C 1
ATOM 874 O O . GLU A 1 114 ? -13.523 4.852 -5.597 1.00 96.00 114 GLU A O 1
ATOM 879 N N . SER A 1 115 ? -11.743 3.717 -6.386 1.00 94.50 115 SER A N 1
ATOM 880 C CA . SER A 1 115 ? -12.489 2.567 -6.905 1.00 94.50 115 SER A CA 1
ATOM 881 C C . SER A 1 115 ? -13.087 1.650 -5.833 1.00 94.50 115 SER A C 1
ATOM 883 O O . SER A 1 115 ? -13.914 0.807 -6.182 1.00 94.50 115 SER A O 1
ATOM 885 N N . ALA A 1 116 ? -12.688 1.799 -4.563 1.00 94.44 116 ALA A N 1
ATOM 886 C CA . ALA A 1 116 ? -13.305 1.092 -3.445 1.00 94.44 116 ALA A CA 1
ATOM 887 C C . ALA A 1 116 ? -14.766 1.541 -3.297 1.00 94.44 116 ALA A C 1
ATOM 889 O O . ALA A 1 116 ? -15.034 2.728 -3.057 1.00 94.44 116 ALA A O 1
ATOM 890 N N . LYS A 1 117 ? -15.714 0.617 -3.443 1.00 93.94 117 LYS A N 1
ATOM 891 C CA . LYS A 1 117 ? -17.141 0.922 -3.305 1.00 93.94 117 LYS A CA 1
ATOM 892 C C . LYS A 1 117 ? -17.474 1.262 -1.854 1.00 93.94 117 LYS A C 1
ATOM 894 O O . LYS A 1 117 ? -16.885 0.738 -0.922 1.00 93.94 117 LYS A O 1
ATOM 899 N N . GLU A 1 118 ? -18.408 2.184 -1.665 1.00 93.94 118 GLU A N 1
ATOM 900 C CA . GLU A 1 118 ? -18.880 2.610 -0.339 1.00 93.94 118 GLU A CA 1
ATOM 901 C C . GLU A 1 118 ? -20.151 1.828 0.015 1.00 93.94 118 GLU A C 1
ATOM 903 O O . GLU A 1 118 ? -21.199 2.411 0.272 1.00 93.94 118 GLU A O 1
ATOM 908 N N . ASP A 1 119 ? -20.072 0.499 -0.084 1.00 88.38 119 ASP A N 1
ATOM 909 C CA . ASP A 1 119 ? -21.193 -0.437 0.070 1.00 88.38 119 ASP A CA 1
ATOM 910 C C . ASP A 1 119 ? -21.199 -1.172 1.422 1.00 88.38 119 ASP A C 1
ATOM 912 O O . ASP A 1 119 ? -22.080 -1.986 1.668 1.00 88.38 119 ASP A O 1
ATOM 916 N N . GLY A 1 120 ? -20.240 -0.876 2.306 1.00 83.62 120 GLY A N 1
ATOM 917 C CA . GLY A 1 120 ? -20.096 -1.506 3.623 1.00 83.62 120 GLY A CA 1
ATOM 918 C C . GLY A 1 120 ? -19.359 -2.850 3.615 1.00 83.62 120 GLY A C 1
ATOM 919 O O . GLY A 1 120 ? -18.793 -3.225 4.635 1.00 83.62 120 GLY A O 1
ATOM 920 N N . ASP A 1 121 ? -19.280 -3.528 2.470 1.00 89.38 121 ASP A N 1
ATOM 921 C CA . ASP A 1 121 ? -18.594 -4.823 2.326 1.00 89.38 121 ASP A CA 1
ATOM 922 C C . ASP A 1 121 ? -17.180 -4.699 1.743 1.00 89.38 121 ASP A C 1
ATOM 924 O O . ASP A 1 121 ? -16.369 -5.631 1.818 1.00 89.38 121 ASP A O 1
ATOM 928 N N . SER A 1 122 ? -16.873 -3.546 1.149 1.00 94.00 122 SER A N 1
ATOM 929 C CA . SER A 1 122 ? -15.550 -3.242 0.618 1.00 94.00 122 SER A CA 1
ATOM 930 C C . SER A 1 122 ? -14.528 -2.995 1.727 1.00 94.00 122 SER A C 1
ATOM 932 O O . SER A 1 122 ? -14.839 -2.499 2.813 1.00 94.00 122 SER A O 1
ATOM 934 N N . ARG A 1 123 ? -13.268 -3.328 1.442 1.00 95.25 123 ARG A N 1
ATOM 935 C CA . ARG A 1 123 ? -12.169 -3.313 2.410 1.00 95.25 123 ARG A CA 1
ATOM 936 C C . ARG A 1 123 ? -10.927 -2.673 1.822 1.00 95.25 123 ARG A C 1
ATOM 938 O O . ARG A 1 123 ? -10.601 -2.879 0.651 1.00 95.25 123 ARG A O 1
ATOM 945 N N . ILE A 1 124 ? -10.211 -1.936 2.660 1.00 96.19 124 ILE A N 1
ATOM 946 C CA . ILE A 1 124 ? -8.892 -1.397 2.356 1.00 96.19 124 ILE A CA 1
ATOM 947 C C . ILE A 1 124 ? -7.925 -1.843 3.449 1.00 96.19 124 ILE A C 1
ATOM 949 O O . ILE A 1 124 ? -8.096 -1.505 4.623 1.00 96.19 124 ILE A O 1
ATOM 953 N N . TYR A 1 125 ? -6.893 -2.582 3.053 1.00 95.38 125 TYR A N 1
ATOM 954 C CA . TYR A 1 125 ? -5.825 -3.021 3.946 1.00 95.38 125 TYR A CA 1
ATOM 955 C C . TYR A 1 125 ? -4.509 -2.391 3.533 1.00 95.38 125 TYR A C 1
ATOM 957 O O . TYR A 1 125 ? -4.092 -2.540 2.391 1.00 95.38 125 TYR A O 1
ATOM 965 N N . ALA A 1 126 ? -3.844 -1.697 4.447 1.00 94.19 126 ALA A N 1
ATOM 966 C CA . ALA A 1 126 ? -2.588 -1.014 4.170 1.00 94.19 126 ALA A CA 1
ATOM 967 C C . ALA A 1 126 ? -1.482 -1.520 5.097 1.00 94.19 126 ALA A C 1
ATOM 969 O O . ALA A 1 126 ? -1.679 -1.631 6.304 1.00 94.19 126 ALA A O 1
ATOM 970 N N . VAL A 1 127 ? -0.312 -1.798 4.536 1.00 90.44 127 VAL A N 1
ATOM 971 C CA . VAL A 1 127 ? 0.917 -2.088 5.274 1.00 90.44 127 VAL A CA 1
ATOM 972 C C . VAL A 1 127 ? 1.950 -1.057 4.874 1.00 90.44 127 VAL A C 1
ATOM 974 O O . VAL A 1 127 ? 2.157 -0.808 3.686 1.00 90.44 127 VAL A O 1
ATOM 977 N N . ASN A 1 128 ? 2.598 -0.468 5.867 1.00 83.56 128 ASN A N 1
ATOM 978 C CA . ASN A 1 128 ? 3.690 0.473 5.681 1.00 83.56 128 ASN A CA 1
ATOM 979 C C . ASN A 1 128 ? 4.909 -0.086 6.396 1.00 83.56 128 ASN A C 1
ATOM 981 O O . ASN A 1 128 ? 4.797 -0.552 7.530 1.00 83.56 128 ASN A O 1
ATOM 985 N N . SER A 1 129 ? 6.047 -0.099 5.711 1.00 61.88 129 SER A N 1
ATOM 986 C CA . SER A 1 129 ? 7.290 -0.617 6.254 1.00 61.88 129 SER A CA 1
ATOM 987 C C . SER A 1 129 ? 7.916 0.359 7.238 1.00 61.88 129 SER A C 1
ATOM 989 O O . SER A 1 129 ? 7.570 1.541 7.283 1.00 61.88 129 SER A O 1
ATOM 991 N N . PHE A 1 130 ? 8.880 -0.156 7.998 1.00 56.56 130 PHE A N 1
ATOM 992 C CA . PHE A 1 130 ? 9.714 0.643 8.880 1.00 56.56 130 PHE A CA 1
ATOM 993 C C . PHE A 1 130 ? 10.376 1.771 8.092 1.00 56.56 130 PHE A C 1
ATOM 995 O O . PHE A 1 130 ? 10.843 1.569 6.973 1.00 56.56 130 PHE A O 1
ATOM 1002 N N . VAL A 1 131 ? 10.375 2.953 8.705 1.00 50.50 131 VAL A N 1
ATOM 1003 C CA . VAL A 1 131 ? 10.902 4.194 8.141 1.00 50.50 131 VAL A CA 1
ATOM 1004 C C . VAL A 1 131 ? 10.096 4.668 6.927 1.00 50.50 131 VAL A C 1
ATOM 1006 O O . VAL A 1 131 ? 10.602 4.803 5.819 1.00 50.50 131 VAL A O 1
ATOM 1009 N N . GLU A 1 132 ? 8.855 5.094 7.179 1.00 49.62 132 GLU A N 1
ATOM 1010 C CA . GLU A 1 132 ? 8.244 6.157 6.369 1.00 49.62 132 GLU A CA 1
ATOM 1011 C C . GLU A 1 132 ? 8.842 7.527 6.728 1.00 49.62 132 GLU A C 1
ATOM 1013 O O . GLU A 1 132 ? 8.151 8.544 6.672 1.00 49.62 132 GLU A O 1
ATOM 1018 N N . VAL A 1 133 ? 10.140 7.609 7.050 1.00 45.50 133 VAL A N 1
ATOM 1019 C CA . VAL A 1 133 ? 10.880 8.879 6.993 1.00 45.50 133 VAL A CA 1
ATOM 1020 C C . VAL A 1 133 ? 11.171 9.152 5.518 1.00 45.50 133 VAL A C 1
ATOM 1022 O O . VAL A 1 133 ? 12.298 9.192 5.042 1.00 45.50 133 VAL A O 1
ATOM 1025 N N . GLY A 1 134 ? 10.080 9.273 4.773 1.00 35.53 134 GLY A N 1
ATOM 1026 C CA . GLY A 1 134 ? 10.029 9.490 3.345 1.00 35.53 134 GLY A CA 1
ATOM 1027 C C . GLY A 1 134 ? 9.787 10.953 3.032 1.00 35.53 134 GLY A C 1
ATOM 1028 O O . GLY A 1 134 ? 8.974 11.248 2.167 1.00 35.53 134 GLY A O 1
ATOM 1029 N N . VAL A 1 135 ? 10.470 11.859 3.736 1.00 38.31 135 VAL A N 1
ATOM 1030 C CA . VAL A 1 135 ? 10.977 13.076 3.104 1.00 38.31 135 VAL A CA 1
ATOM 1031 C C . VAL A 1 135 ? 12.258 13.505 3.829 1.00 38.31 135 VAL A C 1
ATOM 1033 O O . VAL A 1 135 ? 12.253 13.746 5.036 1.00 38.31 135 VAL A O 1
ATOM 1036 N N . GLN A 1 136 ? 13.342 13.732 3.076 1.00 43.56 136 GLN A N 1
ATOM 1037 C CA . GLN A 1 136 ? 14.127 14.932 3.377 1.00 43.56 136 GLN A CA 1
ATOM 1038 C C . GLN A 1 136 ? 13.122 16.086 3.494 1.00 43.56 136 GLN A C 1
ATOM 1040 O O . GLN A 1 136 ? 12.271 16.157 2.618 1.00 43.56 136 GLN A O 1
ATOM 1045 N N . PRO A 1 137 ? 13.183 16.986 4.480 1.00 32.06 137 PRO A N 1
ATOM 1046 C CA . PRO A 1 137 ? 12.248 18.111 4.646 1.00 32.06 137 PRO A CA 1
ATOM 1047 C C . PRO A 1 137 ? 12.071 19.097 3.454 1.00 32.06 137 PRO A C 1
ATOM 1049 O O . PRO A 1 137 ? 11.671 20.234 3.676 1.00 32.06 137 PRO A O 1
ATOM 1052 N N . GLY A 1 138 ? 12.358 18.718 2.201 1.00 38.72 138 GLY A N 1
ATOM 1053 C CA . GLY A 1 138 ? 12.372 19.566 1.013 1.00 38.72 138 GLY A CA 1
ATOM 1054 C C . GLY A 1 138 ? 11.724 19.031 -0.277 1.00 38.72 138 GLY A C 1
ATOM 1055 O O . GLY A 1 138 ? 11.746 19.787 -1.241 1.00 38.72 138 GLY A O 1
ATOM 1056 N N . ASP A 1 139 ? 11.111 17.833 -0.366 1.00 51.59 139 ASP A N 1
ATOM 1057 C CA . ASP A 1 139 ? 10.398 17.433 -1.614 1.00 51.59 139 ASP A CA 1
ATOM 1058 C C . ASP A 1 139 ? 8.981 18.056 -1.679 1.00 51.59 139 ASP A C 1
ATOM 1060 O O . ASP A 1 139 ? 7.944 17.387 -1.685 1.00 51.59 139 ASP A O 1
ATOM 1064 N N . VAL A 1 140 ? 8.939 19.394 -1.657 1.00 52.81 140 VAL A N 1
ATOM 1065 C CA . VAL A 1 140 ? 7.729 20.239 -1.662 1.00 52.81 140 VAL A CA 1
ATOM 1066 C C . VAL A 1 140 ? 6.844 19.954 -2.887 1.00 52.81 140 VAL A C 1
ATOM 1068 O O . VAL A 1 140 ? 5.629 20.130 -2.829 1.00 52.81 140 VAL A O 1
ATOM 1071 N N . HIS A 1 141 ? 7.431 19.451 -3.974 1.00 58.72 141 HIS A N 1
ATOM 1072 C CA . HIS A 1 141 ? 6.794 19.313 -5.285 1.00 58.72 141 HIS A CA 1
ATOM 1073 C C . HIS A 1 141 ? 5.779 18.166 -5.385 1.00 58.72 141 HIS A C 1
ATOM 1075 O O . HIS A 1 141 ? 4.852 18.229 -6.194 1.00 58.72 141 HIS A O 1
ATOM 1081 N N . VAL A 1 142 ? 5.898 17.139 -4.538 1.00 63.56 142 VAL A N 1
ATOM 1082 C CA . VAL A 1 142 ? 4.999 15.969 -4.560 1.00 63.56 142 VAL A CA 1
ATOM 1083 C C . VAL A 1 142 ? 4.006 15.977 -3.389 1.00 63.56 142 VAL A C 1
ATOM 1085 O O . VAL A 1 142 ? 3.038 15.208 -3.380 1.00 63.56 142 VAL A O 1
ATOM 1088 N N . LYS A 1 143 ? 4.192 16.893 -2.426 1.00 72.38 143 LYS A N 1
ATOM 1089 C CA . LYS A 1 143 ? 3.368 17.028 -1.216 1.00 72.38 143 LYS A CA 1
ATOM 1090 C C . LYS A 1 143 ? 1.878 17.103 -1.547 1.00 72.38 143 LYS A C 1
ATOM 1092 O O . LYS A 1 143 ? 1.107 16.317 -1.008 1.00 72.38 143 LYS A O 1
ATOM 1097 N N . ASP A 1 144 ? 1.481 17.946 -2.497 1.00 77.44 144 ASP A N 1
ATOM 1098 C CA . ASP A 1 144 ? 0.071 18.121 -2.875 1.00 77.44 144 ASP A CA 1
ATOM 1099 C C . ASP A 1 144 ? -0.557 16.849 -3.461 1.00 77.44 144 ASP A C 1
ATOM 1101 O O . ASP A 1 144 ? -1.712 16.523 -3.182 1.00 77.44 144 ASP A O 1
ATOM 1105 N N . HIS A 1 145 ? 0.192 16.098 -4.270 1.00 79.06 145 HIS A N 1
ATOM 1106 C CA . HIS A 1 145 ? -0.304 14.861 -4.874 1.00 79.06 145 HIS A CA 1
ATOM 1107 C C . HIS A 1 145 ? -0.411 13.731 -3.848 1.00 79.06 145 HIS A C 1
ATOM 1109 O O . HIS A 1 145 ? -1.405 12.999 -3.842 1.00 79.06 145 HIS A O 1
ATOM 1115 N N . SER A 1 146 ? 0.562 13.641 -2.942 1.00 80.88 146 SER A N 1
ATOM 1116 C CA . SER A 1 146 ? 0.512 12.731 -1.801 1.00 80.88 146 SER A CA 1
ATOM 1117 C C . SER A 1 146 ? -0.653 13.066 -0.862 1.00 80.88 146 SER A C 1
ATOM 1119 O O . SER A 1 146 ? -1.412 12.177 -0.479 1.00 80.88 146 SER A O 1
ATOM 1121 N N . LEU A 1 147 ? -0.878 14.352 -0.569 1.00 84.31 147 LEU A N 1
ATOM 1122 C CA . LEU A 1 147 ? -2.008 14.812 0.240 1.00 84.31 147 LEU A CA 1
ATOM 1123 C C . LEU A 1 147 ? -3.348 14.427 -0.392 1.00 84.31 147 LEU A C 1
ATOM 1125 O O . LEU A 1 147 ? -4.171 13.825 0.286 1.00 84.31 147 LEU A O 1
ATOM 1129 N N . ARG A 1 148 ? -3.549 14.653 -1.697 1.00 87.38 148 ARG A N 1
ATOM 1130 C CA . ARG A 1 148 ? -4.787 14.239 -2.392 1.00 87.38 148 ARG A CA 1
ATOM 1131 C C . ARG A 1 148 ? -5.018 12.726 -2.364 1.00 87.38 148 ARG A C 1
ATOM 1133 O O . ARG A 1 148 ? -6.164 12.269 -2.308 1.00 87.38 148 ARG A O 1
ATOM 1140 N N . TYR A 1 149 ? -3.948 11.935 -2.424 1.00 89.94 149 TYR A N 1
ATOM 1141 C CA . TYR A 1 149 ? -4.026 10.485 -2.249 1.00 89.94 149 TYR A CA 1
ATOM 1142 C C . TYR A 1 149 ? -4.488 10.122 -0.827 1.00 89.94 149 TYR A C 1
ATOM 1144 O O . TYR A 1 149 ? -5.466 9.387 -0.670 1.00 89.94 149 TYR A O 1
ATOM 1152 N N . LEU A 1 150 ? -3.868 10.702 0.204 1.00 90.69 150 LEU A N 1
ATOM 1153 C CA . LEU A 1 150 ? -4.241 10.480 1.607 1.00 90.69 150 LEU A CA 1
ATOM 1154 C C . LEU A 1 150 ? -5.653 10.997 1.932 1.00 90.69 150 LEU A C 1
ATOM 1156 O O . LEU A 1 150 ? -6.397 10.343 2.656 1.00 90.69 150 LEU A O 1
ATOM 1160 N N . GLU A 1 151 ? -6.078 12.117 1.348 1.00 92.69 151 GLU A N 1
ATOM 1161 C CA . GLU A 1 151 ? -7.453 12.624 1.433 1.00 92.69 151 GLU A CA 1
ATOM 1162 C C . GLU A 1 151 ? -8.469 11.640 0.851 1.00 92.69 151 GLU A C 1
ATOM 1164 O O . GLU A 1 151 ? -9.601 11.548 1.327 1.00 92.69 151 GLU A O 1
ATOM 1169 N N . SER A 1 152 ? -8.088 10.906 -0.194 1.00 93.31 152 SER A N 1
ATOM 1170 C CA . SER A 1 152 ? -8.952 9.887 -0.792 1.00 93.31 152 SER A CA 1
ATOM 1171 C C . SER A 1 152 ? -9.101 8.682 0.137 1.00 93.31 152 SER A C 1
ATOM 1173 O O . SER A 1 152 ? -10.208 8.172 0.274 1.00 93.31 152 SER A O 1
ATOM 1175 N N . LEU A 1 153 ? -8.040 8.297 0.857 1.00 94.56 153 LEU 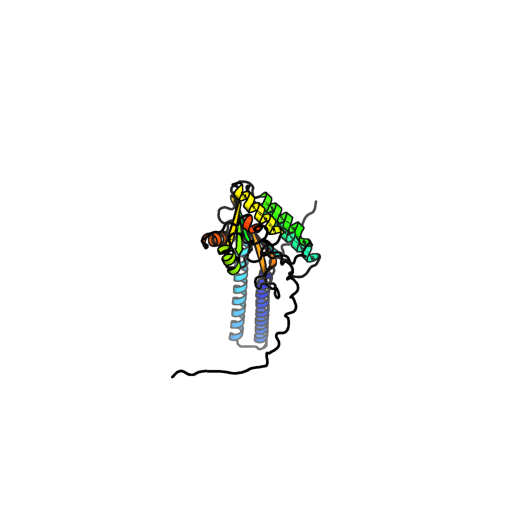A N 1
ATOM 1176 C CA . LEU A 1 153 ? -8.124 7.308 1.941 1.00 94.56 153 LEU A CA 1
ATOM 1177 C C . LEU A 1 153 ? -8.987 7.825 3.103 1.00 94.56 153 LEU A C 1
ATOM 1179 O O . LEU A 1 153 ? -9.881 7.119 3.560 1.00 94.56 153 LEU A O 1
ATOM 1183 N N . ASN A 1 154 ? -8.783 9.074 3.538 1.00 95.56 154 ASN A N 1
ATOM 1184 C CA . ASN A 1 154 ? -9.568 9.698 4.611 1.00 95.56 154 ASN A CA 1
ATOM 1185 C C . ASN A 1 154 ? -11.068 9.703 4.304 1.00 95.56 154 ASN A C 1
ATOM 1187 O O . ASN A 1 154 ? -11.880 9.400 5.175 1.00 95.56 154 ASN A O 1
ATOM 1191 N N . ARG A 1 155 ? -11.450 9.984 3.052 1.00 95.88 155 ARG A N 1
ATOM 1192 C CA . ARG A 1 155 ? -12.853 9.956 2.607 1.00 95.88 155 ARG A CA 1
ATOM 1193 C C . ARG A 1 155 ? -13.507 8.573 2.693 1.00 95.88 155 ARG A C 1
ATOM 1195 O O . ARG A 1 155 ? -14.737 8.507 2.693 1.00 95.88 155 ARG A O 1
ATOM 1202 N N . LYS A 1 156 ? -12.717 7.496 2.764 1.00 95.44 156 LYS A N 1
ATOM 1203 C CA . LYS A 1 156 ? -13.197 6.114 2.911 1.00 95.44 156 LYS A CA 1
ATOM 1204 C C . LYS A 1 156 ? -13.333 5.674 4.372 1.00 95.44 156 LYS A C 1
ATOM 1206 O O . LYS A 1 156 ? -13.998 4.673 4.631 1.00 95.44 156 LYS A O 1
ATOM 1211 N N . LEU A 1 157 ? -12.770 6.414 5.331 1.00 94.88 157 LEU A N 1
ATOM 1212 C CA . LEU A 1 157 ? -12.838 6.057 6.751 1.00 94.88 157 LEU A CA 1
ATOM 1213 C C . LEU A 1 157 ? -14.291 6.029 7.246 1.00 94.88 157 LEU A C 1
ATOM 1215 O O . LEU A 1 157 ? -14.991 7.042 7.238 1.00 94.88 157 LEU A O 1
ATOM 1219 N N . GLY A 1 158 ? -14.735 4.854 7.699 1.00 89.75 158 GLY A N 1
ATOM 1220 C CA . GLY A 1 158 ? -16.113 4.609 8.139 1.00 89.75 158 GLY A CA 1
ATOM 1221 C C . GLY A 1 158 ? -17.121 4.356 7.021 1.00 89.75 158 GLY A C 1
ATOM 1222 O O . GLY A 1 158 ? -18.308 4.262 7.307 1.00 89.75 158 GLY A O 1
ATOM 1223 N N . LYS A 1 159 ? -16.664 4.246 5.770 1.00 94.50 159 LYS A N 1
ATOM 1224 C CA . LYS A 1 159 ? -17.485 3.822 4.623 1.00 94.50 159 LYS A CA 1
ATOM 1225 C C . LYS A 1 159 ? -17.091 2.451 4.072 1.00 94.50 159 LYS A C 1
ATOM 1227 O O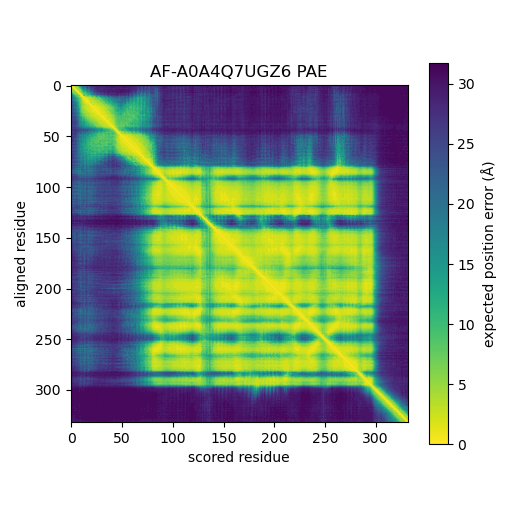 . LYS A 1 159 ? -17.861 1.833 3.348 1.00 94.50 159 LYS A O 1
ATOM 1232 N N . VAL A 1 160 ? -15.871 2.029 4.382 1.00 95.19 160 VAL A N 1
ATOM 1233 C CA . VAL A 1 160 ? -15.286 0.724 4.069 1.00 95.19 160 VAL A CA 1
ATOM 1234 C C . VAL A 1 160 ? -14.555 0.237 5.315 1.00 95.19 160 VAL A C 1
ATOM 1236 O O . VAL A 1 160 ? -14.120 1.067 6.126 1.00 95.19 160 VAL A O 1
ATOM 1239 N N . THR A 1 161 ? -14.348 -1.072 5.442 1.00 95.69 161 THR A N 1
ATOM 1240 C CA . THR A 1 161 ? -13.455 -1.601 6.476 1.00 95.69 161 THR A CA 1
ATOM 1241 C C . THR A 1 161 ? -12.028 -1.155 6.165 1.00 95.69 161 THR A C 1
ATOM 1243 O O . THR A 1 161 ? -11.450 -1.564 5.156 1.00 95.69 161 THR A O 1
ATOM 1246 N N . TYR A 1 162 ? -11.439 -0.327 7.021 1.00 96.44 162 TYR A N 1
ATOM 1247 C CA . TYR A 1 162 ? -10.100 0.218 6.842 1.00 96.44 162 TYR A CA 1
ATOM 1248 C C . TYR A 1 162 ? -9.159 -0.298 7.932 1.00 96.44 162 TYR A C 1
ATOM 1250 O O . TYR A 1 162 ? -9.335 0.014 9.109 1.00 96.44 162 TYR A O 1
ATOM 1258 N N . HIS A 1 163 ? -8.125 -1.056 7.566 1.00 95.44 163 HIS A N 1
ATOM 1259 C CA . HIS A 1 163 ? -7.119 -1.524 8.527 1.00 95.44 163 HIS A CA 1
ATOM 1260 C C . HIS A 1 163 ? -5.717 -1.238 8.008 1.00 95.44 163 HIS A C 1
ATOM 1262 O O . HIS A 1 163 ? -5.306 -1.732 6.960 1.00 95.44 163 HIS A O 1
ATOM 1268 N N . ARG A 1 164 ? -4.973 -0.441 8.768 1.00 93.94 164 ARG A N 1
ATOM 1269 C CA . ARG A 1 164 ? -3.585 -0.103 8.499 1.00 93.94 164 ARG A CA 1
ATOM 1270 C C . ARG A 1 164 ? -2.638 -0.679 9.546 1.00 93.94 164 ARG A C 1
ATOM 1272 O O . ARG A 1 164 ? -2.888 -0.560 10.744 1.00 93.94 164 ARG A O 1
ATOM 1279 N N . ILE A 1 165 ? -1.540 -1.258 9.078 1.00 91.62 165 ILE A N 1
ATOM 1280 C CA . ILE A 1 165 ? -0.438 -1.776 9.884 1.00 91.62 165 ILE A CA 1
ATOM 1281 C C . ILE A 1 165 ? 0.816 -0.955 9.579 1.00 91.62 165 ILE A C 1
ATOM 1283 O O . ILE A 1 165 ? 1.243 -0.864 8.428 1.00 91.62 165 ILE A O 1
ATOM 1287 N N . VAL A 1 166 ? 1.421 -0.397 10.621 1.00 88.31 166 VAL A N 1
ATOM 1288 C CA . VAL A 1 166 ? 2.731 0.252 10.581 1.00 88.31 166 VAL A CA 1
ATOM 1289 C C . VAL A 1 166 ? 3.761 -0.741 11.100 1.00 88.31 166 VAL A C 1
ATOM 1291 O O . VAL A 1 166 ? 3.696 -1.191 12.242 1.00 88.31 166 VAL A O 1
ATOM 1294 N N . GLN A 1 167 ? 4.711 -1.116 10.258 1.00 84.62 167 GLN A N 1
ATOM 1295 C CA . GLN A 1 167 ? 5.817 -1.967 10.657 1.00 84.62 167 GLN A CA 1
ATOM 1296 C C . GLN A 1 167 ? 6.921 -1.096 11.261 1.00 84.62 167 GLN A C 1
ATOM 1298 O O . GLN A 1 167 ? 7.349 -0.127 10.650 1.00 84.62 167 GLN A O 1
ATOM 1303 N N . LEU A 1 168 ? 7.397 -1.437 12.451 1.00 81.50 168 LEU A N 1
ATOM 1304 C CA . LEU A 1 168 ? 8.432 -0.706 13.182 1.00 81.50 168 LEU A CA 1
ATOM 1305 C C . LEU A 1 168 ? 9.670 -1.587 13.370 1.00 81.50 168 LEU A C 1
ATOM 1307 O O . LEU A 1 168 ? 9.561 -2.814 13.399 1.00 81.50 168 LEU A O 1
ATOM 1311 N N . SER A 1 169 ? 10.856 -0.990 13.502 1.00 79.12 169 SER A N 1
ATOM 1312 C CA . SER A 1 169 ? 12.072 -1.766 13.774 1.00 79.12 169 SER A CA 1
ATOM 1313 C C . SER A 1 169 ? 12.008 -2.436 15.154 1.00 79.12 169 SER A C 1
ATOM 1315 O O . SER A 1 169 ? 11.201 -2.060 16.007 1.00 79.12 169 SER A O 1
ATOM 1317 N N . HIS A 1 170 ? 12.890 -3.407 15.413 1.00 79.75 170 HIS A N 1
ATOM 1318 C CA . HIS A 1 170 ? 12.972 -4.029 16.740 1.00 79.75 170 HIS A CA 1
ATOM 1319 C C . HIS A 1 170 ? 13.298 -3.016 17.838 1.00 79.75 170 HIS A C 1
ATOM 1321 O O . HIS A 1 170 ? 12.733 -3.074 18.928 1.00 79.75 170 HIS A O 1
ATOM 1327 N N . PHE A 1 171 ? 14.156 -2.046 17.525 1.00 78.88 171 PHE A N 1
ATOM 1328 C CA . PHE A 1 171 ? 14.481 -0.959 18.433 1.00 78.88 171 PHE A CA 1
ATOM 1329 C C . PHE A 1 171 ? 13.248 -0.102 18.754 1.00 78.88 171 PHE A C 1
ATOM 1331 O O . PHE A 1 171 ? 12.935 0.093 19.927 1.00 78.88 171 PHE A O 1
ATOM 1338 N N . ASP A 1 172 ? 12.512 0.349 17.734 1.00 80.75 172 ASP A N 1
ATOM 1339 C CA . ASP A 1 172 ? 11.352 1.231 17.927 1.00 80.75 172 ASP A CA 1
ATOM 1340 C C . ASP A 1 172 ? 10.185 0.508 18.617 1.00 80.75 172 ASP A C 1
ATOM 1342 O O . ASP A 1 172 ? 9.507 1.102 19.455 1.00 80.75 172 ASP A O 1
ATOM 1346 N N . MET A 1 173 ? 9.974 -0.779 18.313 1.00 82.00 173 MET A N 1
ATOM 1347 C CA . MET A 1 173 ? 8.985 -1.608 19.009 1.00 82.00 173 MET A CA 1
ATOM 1348 C C . MET A 1 173 ? 9.321 -1.746 20.492 1.00 82.00 173 MET A C 1
ATOM 1350 O O . MET A 1 173 ? 8.481 -1.433 21.334 1.00 82.00 173 MET A O 1
ATOM 1354 N N . ASN A 1 174 ? 10.557 -2.133 20.822 1.00 82.62 174 ASN A N 1
ATOM 1355 C CA . ASN A 1 174 ? 11.001 -2.273 22.212 1.00 82.62 174 ASN A CA 1
ATOM 1356 C C . AS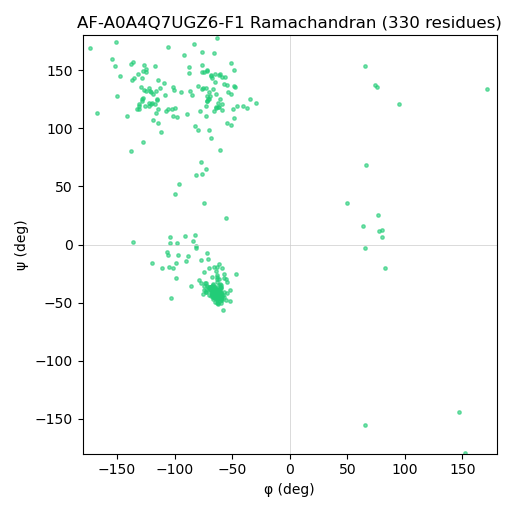N A 1 174 ? 10.914 -0.944 22.974 1.00 82.62 174 ASN A C 1
ATOM 1358 O O . ASN A 1 174 ? 10.595 -0.913 24.163 1.00 82.62 174 ASN A O 1
ATOM 1362 N N . ARG A 1 175 ? 11.212 0.164 22.293 1.00 81.81 175 ARG A N 1
ATOM 1363 C CA . ARG A 1 175 ? 11.112 1.512 22.846 1.00 81.81 175 ARG A CA 1
ATOM 1364 C C . ARG A 1 175 ? 9.668 1.852 23.215 1.00 81.81 175 ARG A C 1
ATOM 1366 O O . ARG A 1 175 ? 9.404 2.182 24.369 1.00 81.81 175 ARG A O 1
ATOM 1373 N N . LEU A 1 176 ? 8.725 1.641 22.295 1.00 78.75 176 LEU A N 1
ATOM 1374 C CA . LEU A 1 176 ? 7.297 1.806 22.577 1.00 78.75 176 LEU A CA 1
ATOM 1375 C C . LEU A 1 176 ? 6.808 0.869 23.685 1.00 78.75 176 LEU A C 1
ATOM 1377 O O . LEU A 1 176 ? 5.936 1.246 24.468 1.00 78.75 176 LEU A O 1
ATOM 1381 N N . GLU A 1 177 ? 7.288 -0.375 23.746 1.00 80.94 177 GLU A N 1
ATOM 1382 C CA . GLU A 1 177 ? 6.924 -1.337 24.799 1.00 80.94 177 GLU A CA 1
ATOM 1383 C C . GLU A 1 177 ? 7.304 -0.842 26.194 1.00 80.94 177 GLU A C 1
ATOM 1385 O O . GLU A 1 177 ? 6.498 -0.956 27.115 1.00 80.94 177 GLU A O 1
ATOM 1390 N N . ARG A 1 178 ? 8.489 -0.244 26.343 1.00 82.94 178 ARG A N 1
ATOM 1391 C CA . ARG A 1 178 ? 8.950 0.313 27.624 1.00 82.94 178 ARG A CA 1
ATOM 1392 C C . ARG A 1 178 ? 8.301 1.651 27.960 1.00 82.94 178 ARG A C 1
ATOM 1394 O O . ARG A 1 178 ? 8.080 1.929 29.136 1.00 82.94 178 ARG A O 1
ATOM 1401 N N . HIS A 1 179 ? 7.999 2.462 26.948 1.00 81.62 179 HIS A N 1
ATOM 1402 C CA . HIS A 1 179 ? 7.450 3.806 27.112 1.00 81.62 179 HIS A CA 1
ATOM 1403 C C . HIS A 1 179 ? 6.177 3.967 26.285 1.00 81.62 179 HIS A C 1
ATOM 1405 O O . HIS A 1 179 ? 6.234 4.385 25.125 1.00 81.62 179 HIS A O 1
ATOM 1411 N N . PRO A 1 180 ? 5.002 3.623 26.854 1.00 75.06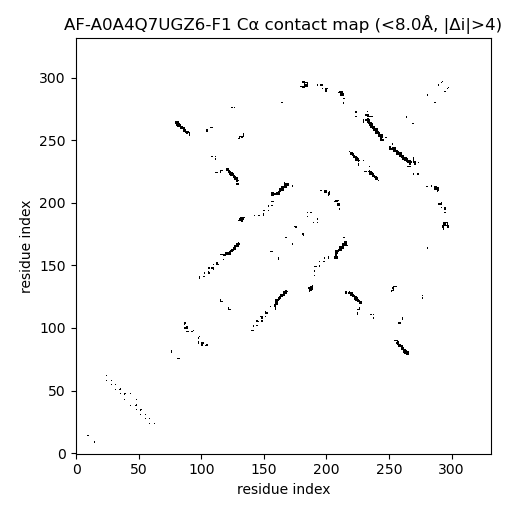 180 PRO A N 1
ATOM 1412 C CA . PRO A 1 180 ? 3.819 3.488 26.037 1.00 75.06 180 PRO A CA 1
ATOM 1413 C C . PRO A 1 180 ? 3.274 4.744 25.377 1.00 75.06 180 PRO A C 1
ATOM 1415 O O . PRO A 1 180 ? 2.555 4.616 24.387 1.00 75.06 180 PRO A O 1
ATOM 1418 N N . ASP A 1 181 ? 3.661 5.905 25.892 1.00 76.31 181 ASP A N 1
ATOM 1419 C CA . ASP A 1 181 ? 3.264 7.229 25.416 1.00 76.31 181 ASP A CA 1
ATOM 1420 C C . ASP A 1 181 ? 4.312 7.873 24.500 1.00 76.31 181 ASP A C 1
ATOM 1422 O O . ASP A 1 181 ? 4.131 9.002 24.040 1.00 76.31 181 ASP A O 1
ATOM 1426 N N . GLU A 1 182 ? 5.415 7.170 24.221 1.00 79.88 182 GLU A N 1
ATOM 1427 C CA . GLU A 1 182 ? 6.439 7.682 23.323 1.00 79.88 182 GLU A CA 1
ATOM 1428 C C . GLU A 1 182 ? 5.881 7.829 21.904 1.00 79.88 182 GLU A C 1
ATOM 1430 O O . GLU A 1 182 ? 5.086 7.014 21.413 1.00 79.88 182 GLU A O 1
ATOM 1435 N N . SER A 1 183 ? 6.274 8.931 21.268 1.00 82.38 183 SER A N 1
ATOM 1436 C CA . SER A 1 183 ? 5.816 9.265 19.931 1.00 82.38 183 SER A CA 1
ATOM 1437 C C . SER A 1 183 ? 6.525 8.407 18.886 1.00 82.38 183 SER A C 1
ATOM 1439 O O . SER A 1 183 ? 7.688 8.044 19.044 1.00 82.38 183 SER A O 1
ATOM 1441 N N . ILE A 1 184 ? 5.827 8.108 17.793 1.00 79.81 184 ILE A N 1
ATOM 1442 C CA . ILE A 1 184 ? 6.438 7.603 16.553 1.00 79.81 184 ILE A CA 1
ATOM 1443 C C . ILE A 1 184 ? 6.527 8.685 15.472 1.00 79.81 184 ILE A C 1
ATOM 1445 O O . ILE A 1 184 ? 6.847 8.385 14.324 1.00 79.81 184 ILE A O 1
ATOM 1449 N N . SER A 1 185 ? 6.194 9.935 15.801 1.00 78.69 185 SER A N 1
ATOM 1450 C CA . SER A 1 185 ? 6.109 11.049 14.846 1.00 78.69 185 SER A CA 1
ATOM 1451 C C . SER A 1 185 ? 7.404 11.309 14.079 1.00 78.69 185 SER A C 1
ATOM 1453 O O . SER A 1 185 ? 7.368 11.793 12.957 1.00 78.69 185 SER A O 1
ATOM 1455 N N . GLU A 1 186 ? 8.545 10.988 14.676 1.00 74.44 186 GLU A N 1
ATOM 1456 C CA . GLU A 1 186 ? 9.873 11.113 14.084 1.00 74.44 186 GLU A CA 1
ATOM 1457 C C . GLU A 1 186 ? 10.195 9.997 13.079 1.00 74.44 186 GLU A C 1
ATOM 1459 O O . GLU A 1 186 ? 11.157 10.116 12.325 1.00 74.44 186 GLU A O 1
ATOM 1464 N N . LEU A 1 187 ? 9.399 8.922 13.059 1.00 73.94 187 LEU A N 1
ATOM 1465 C CA . LEU A 1 187 ? 9.560 7.764 12.172 1.00 73.94 187 LEU A CA 1
ATOM 1466 C C . LEU A 1 187 ? 8.663 7.837 10.928 1.00 73.94 187 LEU A C 1
ATOM 1468 O O . LEU A 1 187 ? 8.772 6.991 10.039 1.00 73.94 187 LEU A O 1
ATOM 1472 N N . VAL A 1 188 ? 7.749 8.809 10.889 1.00 74.94 188 VAL A N 1
ATOM 1473 C CA . VAL A 1 188 ? 6.674 8.907 9.901 1.00 74.94 188 VAL A CA 1
ATOM 1474 C C . VAL A 1 188 ? 6.667 10.307 9.297 1.00 74.94 188 VAL A C 1
ATOM 1476 O O . VAL A 1 188 ? 6.739 11.306 10.007 1.00 74.94 188 VAL A O 1
ATOM 1479 N N . ALA A 1 189 ? 6.526 10.396 7.978 1.00 74.12 189 ALA A N 1
ATOM 1480 C CA . ALA A 1 189 ? 6.377 11.665 7.284 1.00 74.12 189 ALA A CA 1
ATOM 1481 C C . ALA A 1 189 ? 5.146 12.450 7.784 1.00 74.12 189 ALA A C 1
ATOM 1483 O O . ALA A 1 189 ? 4.089 11.885 8.071 1.00 74.12 189 ALA A O 1
ATOM 1484 N N . GLU A 1 190 ? 5.262 13.779 7.849 1.00 74.50 190 GLU A N 1
ATOM 1485 C CA . GLU A 1 190 ? 4.249 14.670 8.441 1.00 74.50 190 GLU A CA 1
ATOM 1486 C C . GLU A 1 190 ? 2.839 14.480 7.841 1.00 74.50 190 GLU A C 1
ATOM 1488 O O . GLU A 1 190 ? 1.835 14.442 8.557 1.00 74.50 190 GLU A O 1
ATOM 1493 N N . ASN A 1 191 ? 2.754 14.313 6.521 1.00 74.38 191 ASN A N 1
ATOM 1494 C CA . ASN A 1 191 ? 1.503 14.063 5.803 1.00 74.38 191 ASN A CA 1
ATOM 1495 C C . ASN A 1 191 ? 0.856 12.723 6.197 1.00 74.38 191 ASN A C 1
ATOM 1497 O O . ASN A 1 191 ? -0.360 12.660 6.389 1.00 74.38 191 ASN A O 1
ATOM 1501 N N . TYR A 1 192 ? 1.650 11.664 6.365 1.00 81.94 192 TYR A N 1
ATOM 1502 C CA . TYR A 1 192 ? 1.161 10.366 6.835 1.00 81.94 192 TYR A CA 1
ATOM 1503 C C . TYR A 1 192 ? 0.743 10.419 8.303 1.00 81.94 192 TYR A C 1
ATOM 1505 O O . TYR A 1 192 ? -0.288 9.849 8.660 1.00 81.94 192 TYR A O 1
ATOM 1513 N N . LEU A 1 193 ? 1.460 11.179 9.133 1.00 85.19 193 LEU A N 1
ATOM 1514 C CA . LEU A 1 193 ? 1.109 11.377 10.537 1.00 85.19 193 LEU A CA 1
ATOM 1515 C C . LEU A 1 193 ? -0.282 12.010 10.692 1.00 85.19 193 LEU A C 1
ATOM 1517 O O . LEU A 1 193 ? -1.079 11.568 11.522 1.00 85.19 193 LEU A O 1
ATOM 1521 N N . ALA A 1 194 ? -0.610 13.005 9.861 1.00 86.50 194 ALA A N 1
ATOM 1522 C CA . ALA A 1 194 ? -1.949 13.591 9.821 1.00 86.50 194 ALA A CA 1
ATOM 1523 C C . ALA A 1 194 ? -3.021 12.545 9.470 1.00 86.50 194 ALA A C 1
ATOM 1525 O O . ALA A 1 194 ? -4.032 12.441 10.162 1.00 86.50 194 ALA A O 1
ATOM 1526 N N . HIS A 1 195 ? -2.779 11.721 8.450 1.00 90.62 195 HIS A N 1
ATOM 1527 C CA . HIS A 1 195 ? -3.686 10.637 8.076 1.00 90.62 195 HIS A CA 1
ATOM 1528 C C . HIS A 1 195 ? -3.836 9.576 9.184 1.00 90.62 195 HIS A C 1
ATOM 1530 O O . HIS A 1 195 ? -4.947 9.130 9.458 1.00 90.62 195 HIS A O 1
ATOM 1536 N N . TYR A 1 196 ? -2.758 9.212 9.883 1.00 92.44 196 TYR A N 1
ATOM 1537 C CA . TYR A 1 196 ? -2.800 8.257 10.999 1.00 92.44 196 TYR A CA 1
ATOM 1538 C C . TYR A 1 196 ? -3.690 8.738 12.140 1.00 92.44 196 TYR A C 1
ATOM 1540 O O . TYR A 1 196 ? -4.481 7.960 12.675 1.00 92.44 196 TYR A O 1
ATOM 1548 N N . ARG A 1 197 ? -3.644 10.036 12.453 1.00 93.31 197 ARG A N 1
ATOM 1549 C CA . ARG A 1 197 ? -4.543 10.644 13.443 1.00 93.31 197 ARG A CA 1
ATOM 1550 C C . ARG A 1 197 ? -6.006 10.512 13.029 1.00 93.31 197 ARG A C 1
ATOM 1552 O O . ARG A 1 197 ? -6.838 10.211 13.880 1.00 93.31 197 ARG A O 1
ATOM 1559 N N . GLU A 1 198 ? -6.322 10.696 11.749 1.00 94.81 198 GLU A N 1
ATOM 1560 C CA . GLU A 1 198 ? -7.691 10.541 11.242 1.00 94.81 198 GLU A CA 1
ATOM 1561 C C . GLU A 1 198 ? -8.189 9.091 11.331 1.00 94.81 198 GLU A C 1
ATOM 1563 O O . GLU A 1 198 ? -9.341 8.879 11.712 1.00 94.81 198 GLU A O 1
ATOM 1568 N N . ILE A 1 199 ? -7.329 8.090 11.092 1.00 95.38 199 ILE A N 1
ATOM 1569 C CA . ILE A 1 199 ? -7.684 6.674 11.310 1.00 95.38 199 ILE A CA 1
ATOM 1570 C C . ILE A 1 199 ? -8.053 6.440 12.779 1.00 95.38 199 ILE A C 1
ATOM 1572 O O . ILE A 1 199 ? -9.110 5.882 13.067 1.00 95.38 199 ILE A O 1
ATOM 1576 N N . VAL A 1 200 ? -7.202 6.888 13.711 1.00 94.88 200 VAL A N 1
ATOM 1577 C CA . VAL A 1 200 ? -7.423 6.683 15.153 1.00 94.88 200 VAL A CA 1
ATOM 1578 C C . VAL A 1 200 ? -8.700 7.383 15.619 1.00 94.88 200 VAL A C 1
ATOM 1580 O O . VAL A 1 200 ? -9.511 6.770 16.312 1.00 94.88 200 VAL A O 1
ATOM 1583 N N . LYS A 1 201 ? -8.927 8.636 15.201 1.00 96.00 201 LYS A N 1
ATOM 1584 C CA . LYS A 1 201 ? -10.169 9.366 15.506 1.00 96.00 201 LYS A CA 1
ATOM 1585 C C . LYS A 1 201 ? -11.398 8.645 14.960 1.00 96.00 201 LYS A C 1
ATOM 1587 O O . LYS A 1 201 ? -12.402 8.548 15.659 1.00 96.00 201 LYS A O 1
ATOM 1592 N N . ALA A 1 202 ? -11.335 8.136 13.728 1.00 95.62 202 ALA A N 1
ATOM 1593 C CA . ALA A 1 202 ? -12.438 7.389 13.137 1.00 95.62 202 ALA A CA 1
ATOM 1594 C C . ALA A 1 202 ? -12.750 6.118 13.945 1.00 95.62 202 ALA A C 1
ATOM 1596 O O . ALA A 1 202 ? -13.914 5.881 14.268 1.00 95.62 202 ALA A O 1
ATOM 1597 N N . GLY A 1 203 ? -11.728 5.355 14.343 1.00 94.00 203 GLY A N 1
ATOM 1598 C CA . GLY A 1 203 ? -11.892 4.175 15.197 1.00 94.00 203 GLY A CA 1
ATOM 1599 C C . GLY A 1 203 ? -12.504 4.504 16.564 1.00 94.00 203 GLY A C 1
ATOM 1600 O O . GLY A 1 203 ? -13.425 3.825 17.010 1.00 94.00 203 GLY A O 1
ATOM 1601 N N . GLN A 1 204 ? -12.078 5.602 17.200 1.00 93.06 204 GLN A N 1
ATOM 1602 C CA . GLN A 1 204 ? -12.663 6.094 18.461 1.00 93.06 204 GLN A CA 1
ATOM 1603 C C . GLN A 1 204 ? -14.140 6.504 18.325 1.00 93.06 204 GLN A C 1
ATOM 1605 O O . GLN A 1 204 ? -14.886 6.439 19.297 1.00 93.06 204 GLN A O 1
ATOM 1610 N N . GLN A 1 205 ? -14.575 6.894 17.124 1.00 94.25 205 GLN A N 1
ATOM 1611 C CA . GLN A 1 205 ? -15.977 7.177 16.791 1.00 94.25 205 GLN A CA 1
ATOM 1612 C C . GLN A 1 205 ? -16.789 5.909 16.460 1.00 94.25 205 GLN A C 1
ATOM 1614 O O . GLN A 1 205 ? -17.918 6.023 15.988 1.00 94.25 205 GLN A O 1
ATOM 1619 N N . GLY A 1 206 ? -16.228 4.710 16.654 1.00 91.62 206 GLY A N 1
ATOM 1620 C CA . GLY A 1 206 ? -16.895 3.438 16.362 1.00 91.62 206 GLY A CA 1
ATOM 1621 C C . GLY A 1 206 ? -16.931 3.063 14.878 1.00 91.62 206 GLY A C 1
ATOM 1622 O O . GLY A 1 206 ? -17.649 2.139 14.505 1.00 91.62 206 GLY A O 1
ATOM 1623 N N . LYS A 1 207 ? -16.181 3.762 14.016 1.00 93.38 207 LYS A N 1
ATOM 1624 C CA . LYS A 1 207 ? -16.046 3.389 12.600 1.00 93.38 207 LYS A CA 1
ATOM 1625 C C . LYS A 1 207 ? -15.107 2.193 12.461 1.00 93.38 207 LYS A C 1
ATOM 1627 O O . LYS A 1 207 ? -14.185 2.031 13.258 1.00 93.38 207 LYS A O 1
ATOM 1632 N N . GLU A 1 208 ? -15.274 1.414 11.395 1.00 93.31 208 GLU A N 1
ATOM 1633 C CA . GLU A 1 208 ? -14.368 0.314 11.039 1.00 93.31 208 GLU A CA 1
ATOM 1634 C C . GLU A 1 208 ? -13.022 0.829 10.499 1.00 93.31 208 GLU A C 1
ATOM 1636 O O . GLU A 1 208 ? -12.687 0.669 9.328 1.00 93.31 208 GLU A O 1
ATOM 1641 N N . ALA A 1 209 ? -12.256 1.504 11.351 1.00 95.12 209 ALA A N 1
ATOM 1642 C CA . ALA A 1 209 ? -10.965 2.092 11.041 1.00 95.12 209 ALA A CA 1
ATOM 1643 C C . ALA A 1 209 ? -9.963 1.716 12.137 1.00 95.12 209 ALA A C 1
ATOM 1645 O O . ALA A 1 209 ? -10.129 2.087 13.298 1.00 95.12 209 ALA A O 1
ATOM 1646 N N . VAL A 1 210 ? -8.921 0.972 11.770 1.00 94.00 210 VAL A N 1
ATOM 1647 C CA . VAL A 1 210 ? -7.928 0.442 12.710 1.00 94.00 210 VAL A CA 1
ATOM 1648 C C . VAL A 1 210 ? -6.524 0.826 12.263 1.00 94.00 210 VAL A C 1
ATOM 1650 O O . VAL A 1 210 ? -6.163 0.647 11.099 1.00 94.00 210 VAL A O 1
ATOM 1653 N N . LEU A 1 211 ? -5.726 1.321 13.210 1.00 92.81 211 LEU A N 1
ATOM 1654 C CA . LEU A 1 211 ? -4.295 1.556 13.054 1.00 92.81 211 LEU A CA 1
ATOM 1655 C C . LEU A 1 211 ? -3.531 0.733 14.095 1.00 92.81 211 LEU A C 1
ATOM 1657 O O . LEU A 1 211 ? -3.734 0.896 15.300 1.00 92.81 211 LEU A O 1
ATOM 1661 N N . GLU A 1 212 ? -2.647 -0.143 13.633 1.00 90.94 212 GLU A N 1
ATOM 1662 C CA . GLU A 1 212 ? -1.820 -1.005 14.480 1.00 90.94 212 GLU A CA 1
ATOM 1663 C C . GLU A 1 212 ? -0.337 -0.837 14.157 1.00 90.94 212 GLU A C 1
ATOM 1665 O O . GLU A 1 212 ? 0.026 -0.554 13.018 1.00 90.94 212 GLU A O 1
ATOM 1670 N N . ALA A 1 213 ? 0.515 -1.053 15.156 1.00 87.88 213 ALA A N 1
ATOM 1671 C CA . ALA A 1 213 ? 1.954 -1.186 14.988 1.00 87.88 213 ALA A CA 1
ATOM 1672 C C . ALA A 1 213 ? 2.400 -2.634 15.230 1.00 87.88 213 ALA A C 1
ATOM 1674 O O . ALA A 1 213 ? 1.930 -3.286 16.166 1.00 87.88 213 ALA A O 1
ATOM 1675 N N . VAL A 1 214 ? 3.320 -3.126 14.397 1.00 86.31 214 VAL A N 1
ATOM 1676 C CA . VAL A 1 214 ? 3.925 -4.464 14.510 1.00 86.31 214 VAL A CA 1
ATOM 1677 C C . VAL A 1 214 ? 5.427 -4.392 14.242 1.00 86.31 214 VAL A C 1
ATOM 1679 O O . VAL A 1 214 ? 5.890 -3.529 13.507 1.00 86.31 214 VAL A O 1
ATOM 1682 N N . LEU A 1 215 ? 6.206 -5.336 14.761 1.00 81.94 215 LEU A N 1
ATOM 1683 C CA . LEU A 1 215 ? 7.604 -5.529 14.385 1.00 81.94 215 LEU A CA 1
ATOM 1684 C C . LEU A 1 215 ? 7.719 -5.851 12.887 1.00 81.94 215 LEU A C 1
ATOM 1686 O O . LEU A 1 215 ? 7.105 -6.800 12.385 1.00 81.94 215 LEU A O 1
ATOM 1690 N N . GLY A 1 216 ? 8.530 -5.070 12.184 1.00 75.06 216 GLY A N 1
ATOM 1691 C CA . GLY A 1 216 ? 8.866 -5.260 10.784 1.00 75.06 216 GLY A CA 1
ATOM 1692 C C . GLY A 1 216 ? 9.760 -6.475 10.587 1.00 75.06 216 GLY A C 1
ATOM 1693 O O . GLY A 1 216 ? 10.822 -6.583 11.190 1.00 75.06 216 GLY A O 1
ATOM 1694 N N . LYS A 1 217 ? 9.320 -7.392 9.721 1.00 66.69 217 LYS A N 1
ATOM 1695 C CA . LYS A 1 217 ? 10.136 -8.524 9.249 1.00 66.69 217 LYS A CA 1
ATOM 1696 C C . LYS A 1 217 ? 10.766 -8.258 7.882 1.00 66.69 217 LYS A C 1
ATOM 1698 O O . LYS A 1 217 ? 11.823 -8.799 7.590 1.00 66.69 217 LYS A O 1
ATOM 1703 N N . TYR A 1 218 ? 10.112 -7.436 7.060 1.00 65.19 218 TYR A N 1
ATOM 1704 C CA . TYR A 1 218 ? 10.509 -7.133 5.687 1.00 65.19 218 TYR A CA 1
ATOM 1705 C C . TYR A 1 218 ? 10.124 -5.687 5.347 1.00 65.19 218 TYR A C 1
ATOM 1707 O O . TYR A 1 218 ? 9.075 -5.237 5.821 1.00 65.19 218 TYR A O 1
ATOM 1715 N N . PRO A 1 219 ? 10.924 -4.966 4.541 1.00 66.75 219 PRO A N 1
ATOM 1716 C CA . PRO A 1 219 ? 10.605 -3.617 4.088 1.00 66.75 219 PRO A CA 1
ATOM 1717 C C . PRO A 1 219 ? 9.555 -3.674 2.971 1.00 66.75 219 PRO A C 1
ATOM 1719 O O . PRO A 1 219 ? 9.862 -3.511 1.792 1.00 66.75 219 PRO A O 1
ATOM 1722 N N . THR A 1 220 ? 8.313 -4.023 3.301 1.00 76.88 220 THR A N 1
ATOM 1723 C CA . THR A 1 220 ? 7.242 -4.150 2.306 1.00 76.88 220 THR A CA 1
ATOM 1724 C C . THR A 1 220 ? 6.112 -3.193 2.623 1.00 76.88 220 THR A C 1
ATOM 1726 O O . THR A 1 220 ? 5.496 -3.289 3.677 1.00 76.88 220 THR A O 1
ATOM 1729 N N . CYS A 1 221 ? 5.793 -2.317 1.673 1.00 86.25 221 CYS A N 1
ATOM 1730 C CA . CYS A 1 221 ? 4.627 -1.453 1.771 1.00 86.25 221 CYS A CA 1
ATOM 1731 C C . CYS A 1 221 ? 3.642 -1.780 0.663 1.00 86.25 221 CYS A C 1
ATOM 1733 O O . CYS A 1 221 ? 4.004 -1.849 -0.516 1.00 86.25 221 CYS A O 1
ATOM 1735 N N . PHE A 1 222 ? 2.380 -1.938 1.026 1.00 91.75 222 PHE A N 1
ATOM 1736 C CA . PHE A 1 222 ? 1.335 -2.151 0.048 1.00 91.75 222 PHE A CA 1
ATOM 1737 C C . PHE A 1 222 ? -0.028 -1.692 0.547 1.00 91.75 222 PHE A C 1
ATOM 1739 O O . PHE A 1 222 ? -0.272 -1.602 1.746 1.00 91.75 222 PHE A O 1
ATOM 1746 N N . VAL A 1 223 ? -0.939 -1.447 -0.389 1.00 95.06 223 VAL A N 1
ATOM 1747 C CA . VAL A 1 223 ? -2.353 -1.201 -0.116 1.00 95.06 223 VAL A CA 1
ATOM 1748 C C . VAL A 1 223 ? -3.196 -2.130 -0.975 1.00 95.06 223 VAL A C 1
ATOM 1750 O O . VAL A 1 223 ? -3.056 -2.162 -2.193 1.00 95.06 223 VAL A O 1
ATOM 1753 N N . LEU A 1 224 ? -4.073 -2.883 -0.331 1.00 95.31 224 LEU A N 1
ATOM 1754 C CA . LEU A 1 224 ? -5.064 -3.755 -0.938 1.00 95.31 224 LEU A CA 1
ATOM 1755 C C . LEU A 1 224 ? -6.419 -3.066 -0.907 1.00 95.31 224 LEU A C 1
ATOM 1757 O O . LEU A 1 224 ? -6.817 -2.542 0.129 1.00 95.31 224 LEU A O 1
ATOM 1761 N N . VAL A 1 225 ? -7.137 -3.123 -2.020 1.00 95.75 225 VAL A N 1
ATOM 1762 C CA . VAL A 1 225 ? -8.532 -2.705 -2.141 1.00 95.75 225 VAL A CA 1
ATOM 1763 C C . VAL A 1 225 ? -9.331 -3.903 -2.630 1.00 95.75 225 VAL A C 1
ATOM 1765 O O . VAL A 1 225 ? -9.067 -4.414 -3.717 1.00 95.75 225 VAL A O 1
ATOM 1768 N N . GLN A 1 226 ? -10.301 -4.347 -1.839 1.00 94.81 226 GLN A N 1
ATOM 1769 C CA . GLN A 1 226 ? -11.188 -5.458 -2.181 1.00 94.81 226 GLN A CA 1
ATOM 1770 C C . GLN A 1 226 ? -12.629 -4.963 -2.132 1.00 94.81 226 GLN A C 1
ATOM 1772 O O . GLN A 1 226 ? -13.069 -4.473 -1.095 1.00 94.81 226 GLN A O 1
ATOM 1777 N N . ASN A 1 227 ? -13.367 -5.074 -3.231 1.00 93.25 227 ASN A N 1
ATOM 1778 C CA . ASN A 1 227 ? -14.807 -4.829 -3.243 1.00 93.25 227 ASN A CA 1
ATOM 1779 C C . ASN A 1 227 ? -15.560 -6.137 -3.001 1.00 93.25 227 ASN A C 1
ATOM 1781 O O . ASN A 1 227 ? -15.023 -7.218 -3.239 1.00 93.25 227 ASN A O 1
ATOM 1785 N N . ALA A 1 228 ? -16.839 -6.050 -2.634 1.00 87.12 228 ALA A N 1
ATOM 1786 C CA . ALA A 1 228 ? -17.683 -7.228 -2.416 1.00 87.12 228 ALA A CA 1
ATOM 1787 C C . ALA A 1 228 ? -17.666 -8.223 -3.598 1.00 87.12 228 ALA A C 1
ATOM 1789 O O . ALA A 1 228 ? -17.605 -9.436 -3.406 1.00 87.12 228 ALA A O 1
ATOM 1790 N N . ALA A 1 229 ? -17.663 -7.702 -4.830 1.00 86.06 229 ALA A N 1
ATOM 1791 C CA . ALA A 1 229 ? -17.648 -8.502 -6.056 1.00 86.06 229 ALA A CA 1
ATOM 1792 C C . ALA A 1 229 ? -16.316 -9.230 -6.315 1.00 86.06 229 ALA A C 1
ATOM 1794 O O . ALA A 1 229 ? -16.307 -10.206 -7.057 1.00 86.06 229 ALA A O 1
ATOM 1795 N N . ASP A 1 230 ? -15.215 -8.784 -5.701 1.00 84.62 230 ASP A N 1
ATOM 1796 C CA . ASP A 1 230 ? -13.882 -9.380 -5.868 1.00 84.62 230 ASP A CA 1
ATOM 1797 C C . ASP A 1 230 ? -13.701 -10.638 -4.982 1.00 84.62 230 ASP A C 1
ATOM 1799 O O . ASP A 1 230 ? -12.669 -11.314 -5.000 1.00 84.62 230 ASP A O 1
ATOM 1803 N N . GLY A 1 231 ? -14.711 -10.970 -4.169 1.00 82.69 231 GLY A N 1
ATOM 1804 C CA . GLY A 1 231 ? -14.682 -12.107 -3.260 1.00 82.69 231 GLY A CA 1
ATOM 1805 C C . GLY A 1 231 ? -13.638 -11.957 -2.149 1.00 82.69 231 GLY A C 1
ATOM 1806 O O . GLY A 1 231 ? -13.257 -10.864 -1.739 1.00 82.69 231 GLY A O 1
ATOM 1807 N N . LYS A 1 232 ? -13.187 -13.090 -1.599 1.00 80.00 232 LYS A N 1
ATOM 1808 C CA . LYS A 1 232 ? -12.280 -13.097 -0.436 1.00 80.00 232 LYS A CA 1
ATOM 1809 C C . LYS A 1 232 ? -10.823 -12.799 -0.798 1.00 80.00 232 LYS A C 1
ATOM 1811 O O . LYS A 1 232 ? -10.081 -12.286 0.040 1.00 80.00 232 LYS A O 1
ATOM 1816 N N . TYR A 1 233 ? -10.406 -13.168 -2.005 1.00 80.81 233 TYR A N 1
ATOM 1817 C CA . TYR A 1 233 ? -8.995 -13.189 -2.394 1.00 80.81 233 TYR A CA 1
ATOM 1818 C C .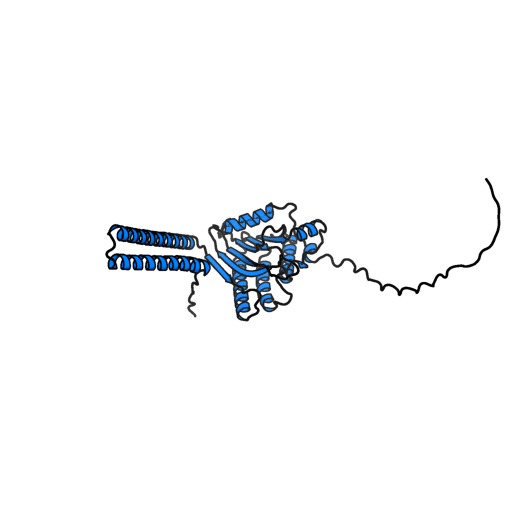 TYR A 1 233 ? -8.668 -12.266 -3.566 1.00 80.81 233 TYR A C 1
ATOM 1820 O O . TYR A 1 233 ? -7.490 -11.982 -3.758 1.00 80.81 233 TYR A O 1
ATOM 1828 N N . GLY A 1 234 ? -9.667 -11.794 -4.315 1.00 87.81 234 GLY A N 1
ATOM 1829 C CA . GLY A 1 234 ? -9.473 -10.870 -5.422 1.00 87.81 234 GLY A CA 1
ATOM 1830 C C . GLY A 1 234 ? -9.384 -9.414 -4.981 1.00 87.81 234 GLY A C 1
ATOM 1831 O O . GLY A 1 234 ? -9.608 -9.078 -3.813 1.00 87.81 234 GLY A O 1
ATOM 1832 N N . GLY A 1 235 ? -9.062 -8.544 -5.933 1.00 93.12 235 GLY A N 1
ATOM 1833 C CA . GLY A 1 235 ? -9.141 -7.098 -5.770 1.00 93.12 235 GLY A CA 1
ATOM 1834 C C . GLY A 1 235 ? -8.070 -6.348 -6.551 1.00 93.12 235 GLY A C 1
ATOM 1835 O O . GLY A 1 235 ? -7.673 -6.722 -7.659 1.00 93.12 235 GLY A O 1
ATOM 1836 N N . ARG A 1 236 ? -7.592 -5.259 -5.954 1.00 95.06 236 ARG A N 1
ATOM 1837 C CA . ARG A 1 236 ? -6.519 -4.416 -6.482 1.00 95.06 236 ARG A CA 1
ATOM 1838 C C . ARG A 1 236 ? -5.438 -4.218 -5.435 1.00 95.06 236 ARG A C 1
ATOM 1840 O O . ARG A 1 236 ? -5.727 -4.072 -4.253 1.00 95.06 236 ARG A O 1
ATOM 1847 N N . LEU A 1 237 ? -4.194 -4.180 -5.883 1.00 94.31 237 LEU A N 1
ATOM 1848 C CA . LEU A 1 237 ? -3.012 -4.035 -5.049 1.00 94.31 237 LEU A CA 1
ATOM 1849 C C . LEU A 1 237 ? -2.167 -2.877 -5.572 1.00 94.31 237 LEU A C 1
ATOM 1851 O O . LEU A 1 237 ? -1.790 -2.854 -6.740 1.00 94.31 237 LEU A O 1
ATOM 1855 N N . ILE A 1 238 ? -1.851 -1.939 -4.689 1.00 94.12 238 ILE A N 1
ATOM 1856 C CA . ILE A 1 238 ? -0.776 -0.966 -4.850 1.00 94.12 238 ILE A CA 1
ATOM 1857 C C . ILE A 1 238 ? 0.414 -1.521 -4.076 1.00 94.12 238 ILE A C 1
ATOM 1859 O O . ILE A 1 238 ? 0.381 -1.545 -2.851 1.00 94.12 238 ILE A O 1
ATOM 1863 N N . TRP A 1 239 ? 1.459 -1.967 -4.758 1.00 92.25 239 TRP A N 1
ATOM 1864 C CA . TRP A 1 239 ? 2.685 -2.439 -4.121 1.00 92.25 239 TRP A CA 1
ATOM 1865 C C . TRP A 1 239 ? 3.794 -1.415 -4.338 1.00 92.25 239 TRP A C 1
ATOM 1867 O O . TRP A 1 239 ? 4.183 -1.148 -5.474 1.00 92.25 239 TRP A O 1
ATOM 1877 N N . GLN A 1 240 ? 4.269 -0.804 -3.255 1.00 87.56 240 GLN A N 1
ATOM 1878 C CA . GLN A 1 240 ? 5.305 0.220 -3.317 1.00 87.56 240 GLN A CA 1
ATOM 1879 C C . GLN A 1 240 ? 6.692 -0.420 -3.285 1.00 87.56 240 GLN A C 1
ATOM 1881 O O . GLN A 1 240 ? 6.987 -1.270 -2.441 1.00 87.56 240 GLN A O 1
ATOM 1886 N N . MET A 1 241 ? 7.542 0.029 -4.202 1.00 84.00 241 MET A N 1
ATOM 1887 C CA . MET A 1 241 ? 8.924 -0.405 -4.327 1.00 84.00 241 MET A CA 1
ATOM 1888 C C . MET A 1 241 ? 9.833 0.632 -3.692 1.00 84.00 241 MET A C 1
ATOM 1890 O O . MET A 1 241 ? 9.705 1.827 -3.953 1.00 84.00 241 MET A O 1
ATOM 1894 N N . HIS A 1 242 ? 10.760 0.158 -2.876 1.00 77.69 242 HIS A N 1
ATOM 1895 C CA . HIS A 1 242 ? 11.678 1.003 -2.137 1.00 77.69 242 HIS A CA 1
ATOM 1896 C C . HIS A 1 242 ? 13.117 0.567 -2.390 1.00 77.69 242 HIS A C 1
ATOM 1898 O O . HIS A 1 242 ? 13.371 -0.601 -2.691 1.00 77.69 242 HIS A O 1
ATOM 1904 N N . GLN A 1 243 ? 14.050 1.498 -2.238 1.00 75.38 243 GLN A N 1
ATOM 1905 C CA . GLN A 1 243 ? 15.482 1.222 -2.191 1.00 75.38 243 GLN A CA 1
ATOM 1906 C C . GLN A 1 243 ? 16.093 1.848 -0.941 1.00 75.38 243 GLN A C 1
ATOM 1908 O O . GLN A 1 243 ? 15.622 2.889 -0.489 1.00 75.38 243 GLN A O 1
ATOM 1913 N N . HIS A 1 244 ? 17.141 1.235 -0.396 1.00 72.06 244 HIS A N 1
ATOM 1914 C CA . HIS A 1 244 ? 17.895 1.833 0.702 1.00 72.06 244 HIS A CA 1
ATOM 1915 C C . HIS A 1 244 ? 18.638 3.087 0.234 1.00 72.06 244 HIS A C 1
ATOM 1917 O O . HIS A 1 244 ? 19.117 3.148 -0.899 1.00 72.06 244 HIS A O 1
ATOM 1923 N N . VAL A 1 245 ? 18.706 4.092 1.107 1.00 68.69 245 VAL A N 1
ATOM 1924 C CA . VAL A 1 245 ? 19.457 5.327 0.862 1.00 68.69 245 VAL A CA 1
ATOM 1925 C C . VAL A 1 245 ? 20.774 5.257 1.622 1.00 68.69 245 VAL A C 1
ATOM 1927 O O . VAL A 1 245 ? 20.795 5.361 2.850 1.00 68.69 245 VAL A O 1
ATOM 1930 N N . ASP A 1 246 ? 21.874 5.129 0.887 1.00 63.66 246 ASP A N 1
ATOM 1931 C CA . ASP A 1 246 ? 23.214 5.111 1.470 1.00 63.66 246 ASP A CA 1
ATOM 1932 C C . ASP A 1 246 ? 23.569 6.461 2.125 1.00 63.66 246 ASP A C 1
ATOM 1934 O O . ASP A 1 246 ? 23.164 7.536 1.671 1.00 63.66 246 ASP A O 1
ATOM 1938 N N . GLY A 1 247 ? 24.349 6.420 3.211 1.00 57.81 247 GLY A N 1
ATOM 1939 C CA . GLY A 1 247 ? 24.897 7.619 3.861 1.00 57.81 247 GLY A CA 1
ATOM 1940 C C . GLY A 1 247 ? 23.936 8.381 4.785 1.00 57.81 247 GLY A C 1
ATOM 1941 O O . GLY A 1 247 ? 24.235 9.510 5.182 1.00 57.81 247 GLY A O 1
ATOM 1942 N N . ARG A 1 248 ? 22.786 7.798 5.151 1.00 61.75 248 ARG A N 1
ATOM 1943 C CA . ARG A 1 248 ? 21.888 8.348 6.181 1.00 61.75 248 ARG A CA 1
ATOM 1944 C C . ARG A 1 248 ? 22.280 7.874 7.587 1.00 61.75 248 ARG A C 1
ATOM 1946 O O . ARG A 1 248 ? 22.797 6.772 7.724 1.00 61.75 248 ARG A O 1
ATOM 1953 N N . PRO A 1 249 ? 21.977 8.655 8.650 1.00 52.69 249 PRO A N 1
ATOM 1954 C CA . PRO A 1 249 ? 22.250 8.254 10.038 1.00 52.69 249 PRO A CA 1
ATOM 1955 C C . PRO A 1 249 ? 21.565 6.946 10.461 1.00 52.69 249 PRO A C 1
ATOM 1957 O O . PRO A 1 249 ? 21.960 6.334 11.447 1.00 52.69 249 PRO A O 1
ATOM 1960 N N . ARG A 1 250 ? 20.516 6.549 9.732 1.00 57.53 250 ARG A N 1
ATOM 1961 C CA . ARG A 1 250 ? 19.753 5.321 9.927 1.00 57.53 250 ARG A CA 1
ATOM 1962 C C . ARG A 1 250 ? 19.915 4.441 8.690 1.00 57.53 250 ARG A C 1
ATOM 1964 O O . ARG A 1 250 ? 19.432 4.810 7.618 1.00 57.53 250 ARG A O 1
ATOM 1971 N N . GLU A 1 251 ? 20.587 3.302 8.850 1.00 55.19 251 GLU A N 1
ATOM 1972 C CA . GLU A 1 251 ? 20.852 2.314 7.784 1.00 55.19 251 GLU A CA 1
ATOM 1973 C C . GLU A 1 251 ? 19.564 1.713 7.183 1.00 55.19 251 GLU A C 1
ATOM 1975 O O . GLU A 1 251 ? 19.563 1.163 6.085 1.00 55.19 251 GLU A O 1
ATOM 1980 N N . ASP A 1 252 ? 18.434 1.860 7.875 1.00 59.12 252 ASP A N 1
ATOM 1981 C CA . ASP A 1 252 ? 17.106 1.403 7.471 1.00 59.12 252 ASP A CA 1
ATOM 1982 C C . ASP A 1 252 ? 16.297 2.456 6.690 1.00 59.12 252 ASP A C 1
ATOM 1984 O O . ASP A 1 252 ? 15.126 2.227 6.392 1.00 59.12 252 ASP A O 1
ATOM 1988 N N . THR A 1 253 ? 16.896 3.597 6.327 1.00 64.50 253 THR A N 1
ATOM 1989 C CA . THR A 1 253 ? 16.207 4.628 5.533 1.00 64.50 253 THR A CA 1
ATOM 1990 C C . THR A 1 253 ? 15.983 4.161 4.099 1.00 64.50 253 THR A C 1
ATOM 1992 O O . THR A 1 253 ? 16.924 3.735 3.426 1.00 64.50 253 THR A O 1
ATOM 1995 N N . VAL A 1 254 ? 14.750 4.307 3.608 1.00 69.81 254 VAL A N 1
ATOM 1996 C CA . VAL A 1 254 ? 14.367 3.914 2.250 1.00 69.81 254 VAL A CA 1
ATOM 1997 C C . VAL A 1 254 ? 13.734 5.060 1.451 1.00 69.81 254 VAL A C 1
ATOM 1999 O O . VAL A 1 254 ? 13.056 5.922 2.003 1.00 69.81 254 VAL A O 1
ATOM 2002 N N . GLU A 1 255 ? 13.941 5.063 0.134 1.00 73.00 255 GLU A N 1
ATOM 2003 C CA . GLU A 1 255 ? 13.309 5.976 -0.828 1.00 73.00 255 GLU A CA 1
ATOM 2004 C C . GLU A 1 255 ? 12.389 5.195 -1.778 1.00 73.00 255 GLU A C 1
ATOM 2006 O O . GLU A 1 255 ? 12.708 4.080 -2.195 1.00 73.00 255 GLU A O 1
ATOM 2011 N N . LEU A 1 256 ? 11.239 5.782 -2.126 1.00 78.56 256 LEU A N 1
ATOM 2012 C CA . LEU A 1 256 ? 10.289 5.217 -3.085 1.00 78.56 256 LEU A CA 1
ATOM 2013 C C . LEU A 1 256 ? 10.869 5.257 -4.508 1.00 78.56 256 LEU A C 1
ATOM 2015 O O . LEU A 1 256 ? 11.187 6.327 -5.019 1.00 78.56 256 LEU A O 1
ATOM 2019 N N . THR A 1 257 ? 10.918 4.106 -5.176 1.00 81.00 257 THR A N 1
ATOM 2020 C CA . THR A 1 257 ? 11.401 3.963 -6.566 1.00 81.00 257 THR A CA 1
ATOM 2021 C C . THR A 1 257 ? 10.280 3.714 -7.573 1.00 81.00 257 THR A C 1
ATOM 2023 O O . THR A 1 257 ? 10.499 3.680 -8.783 1.00 81.00 257 THR A O 1
ATOM 2026 N N . GLY A 1 258 ? 9.053 3.533 -7.090 1.00 85.38 258 GLY A N 1
ATOM 2027 C CA . GLY A 1 258 ? 7.874 3.353 -7.924 1.00 85.38 258 GLY A CA 1
ATOM 2028 C C . GLY A 1 258 ? 6.788 2.541 -7.234 1.00 85.38 258 GLY A C 1
ATOM 2029 O O . GLY A 1 258 ? 6.936 2.103 -6.093 1.00 85.38 258 GLY A O 1
ATOM 2030 N N . ILE A 1 259 ? 5.685 2.316 -7.945 1.00 88.88 259 ILE A N 1
ATOM 2031 C CA . ILE A 1 259 ? 4.620 1.408 -7.501 1.00 88.88 259 ILE A CA 1
ATOM 2032 C C . ILE A 1 259 ? 4.212 0.455 -8.620 1.00 88.88 259 ILE A C 1
ATOM 2034 O O . ILE A 1 259 ? 4.167 0.830 -9.793 1.00 88.88 259 ILE A O 1
ATOM 2038 N N . TYR A 1 260 ? 3.831 -0.757 -8.238 1.00 90.19 260 TYR A N 1
ATOM 2039 C CA . TYR A 1 260 ? 3.025 -1.640 -9.067 1.00 90.19 260 TYR A CA 1
ATOM 2040 C C . TYR A 1 260 ? 1.550 -1.481 -8.704 1.00 90.19 260 TYR A C 1
ATOM 2042 O O . TYR A 1 260 ? 1.188 -1.544 -7.532 1.00 90.19 260 TYR A O 1
ATOM 2050 N N . ILE A 1 261 ? 0.698 -1.310 -9.711 1.00 92.88 261 ILE A N 1
ATOM 2051 C CA . ILE A 1 261 ? -0.752 -1.446 -9.591 1.00 92.88 261 ILE A CA 1
ATOM 2052 C C . ILE A 1 261 ? -1.149 -2.759 -10.248 1.00 92.88 261 ILE A C 1
ATOM 2054 O O . ILE A 1 261 ? -0.960 -2.948 -11.451 1.00 92.88 261 ILE A O 1
ATOM 2058 N N . ILE A 1 262 ? -1.686 -3.666 -9.443 1.00 91.12 262 ILE A N 1
ATOM 2059 C CA . ILE A 1 262 ? -2.074 -5.009 -9.851 1.00 91.12 262 ILE A CA 1
ATOM 2060 C C . ILE A 1 262 ? -3.586 -5.132 -9.677 1.00 91.12 262 ILE A C 1
ATOM 2062 O O . ILE A 1 262 ? -4.094 -4.947 -8.577 1.00 91.12 262 ILE A O 1
ATOM 2066 N N . ASN A 1 263 ? -4.308 -5.422 -10.756 1.00 92.12 263 ASN A N 1
ATOM 2067 C CA . ASN A 1 263 ? -5.725 -5.785 -10.720 1.00 92.12 263 ASN A CA 1
ATOM 2068 C C . ASN A 1 263 ? -5.816 -7.294 -10.893 1.00 92.12 263 ASN A C 1
ATOM 2070 O O . ASN A 1 263 ? -5.410 -7.787 -11.939 1.00 92.12 263 ASN A O 1
ATOM 2074 N N . ASP A 1 264 ? -6.324 -7.994 -9.890 1.00 88.12 264 ASP A N 1
ATOM 2075 C CA . ASP A 1 264 ? -6.351 -9.453 -9.814 1.00 88.12 264 ASP A CA 1
ATOM 2076 C C . ASP A 1 264 ? -7.719 -9.884 -9.265 1.00 88.12 264 ASP A C 1
ATOM 2078 O O . ASP A 1 264 ? -7.859 -10.100 -8.060 1.00 88.12 264 ASP A O 1
ATOM 2082 N N . PRO A 1 265 ? -8.760 -9.920 -10.115 1.00 84.62 265 PRO A N 1
ATOM 2083 C CA . PRO A 1 265 ? -10.128 -10.177 -9.667 1.00 84.62 265 PRO A CA 1
ATOM 2084 C C . PRO A 1 265 ? -10.314 -11.608 -9.141 1.00 84.62 265 PRO A C 1
ATOM 2086 O O . PRO A 1 265 ? -11.123 -11.818 -8.244 1.00 84.62 265 PRO A O 1
ATOM 2089 N N . ASP A 1 266 ? -9.524 -12.566 -9.631 1.00 81.38 266 ASP A N 1
ATOM 2090 C CA . ASP A 1 266 ? -9.601 -13.975 -9.224 1.00 81.38 266 ASP A CA 1
ATOM 2091 C C . ASP A 1 266 ? -8.721 -14.298 -7.999 1.00 81.38 266 ASP A C 1
ATOM 2093 O O . ASP A 1 266 ? -8.827 -15.374 -7.407 1.00 81.38 266 ASP A O 1
ATOM 2097 N N . GLY A 1 267 ? -7.859 -13.366 -7.580 1.00 82.00 267 GLY A N 1
ATOM 2098 C CA . GLY A 1 267 ? -7.090 -13.468 -6.340 1.00 82.00 267 GLY A CA 1
ATOM 2099 C C . GLY A 1 267 ? -5.895 -14.414 -6.378 1.00 82.00 267 GLY A C 1
ATOM 2100 O O . GLY A 1 267 ? -5.476 -14.913 -5.328 1.00 82.00 267 GLY A O 1
ATOM 2101 N N . ILE A 1 268 ? -5.334 -14.654 -7.565 1.00 79.44 268 ILE A N 1
ATOM 2102 C CA . ILE A 1 268 ? -4.184 -15.545 -7.783 1.00 79.44 268 ILE A CA 1
ATOM 2103 C C . ILE A 1 268 ? -2.946 -15.030 -7.030 1.00 79.44 268 ILE A C 1
ATOM 2105 O O . ILE A 1 268 ? -2.206 -15.797 -6.410 1.00 79.44 268 ILE A O 1
ATOM 2109 N N . PHE A 1 269 ? -2.727 -13.718 -7.067 1.00 79.56 269 PHE A N 1
ATOM 2110 C CA . PHE A 1 269 ? -1.602 -13.018 -6.457 1.00 79.56 269 PHE A CA 1
ATOM 2111 C C . PHE A 1 269 ? -2.012 -12.311 -5.161 1.00 79.56 269 PHE A C 1
ATOM 2113 O O . PHE A 1 269 ? -1.341 -12.450 -4.132 1.00 79.56 269 PHE A O 1
ATOM 2120 N N . ILE A 1 270 ? -3.146 -11.601 -5.174 1.00 86.31 270 ILE A N 1
ATOM 2121 C CA . ILE A 1 270 ? -3.635 -10.821 -4.029 1.00 86.31 270 ILE A CA 1
ATOM 2122 C C . ILE A 1 270 ? -3.956 -11.714 -2.832 1.00 86.31 270 ILE A C 1
ATOM 2124 O O . ILE A 1 270 ? -3.684 -11.317 -1.696 1.00 86.31 270 ILE A O 1
ATOM 2128 N N . GLY A 1 271 ? -4.403 -12.955 -3.047 1.00 85.69 271 GLY A N 1
ATOM 2129 C CA . GLY A 1 271 ? -4.626 -13.910 -1.962 1.00 85.69 271 GLY A CA 1
ATOM 2130 C C . GLY A 1 271 ? -3.388 -14.135 -1.079 1.00 85.69 271 GLY A C 1
ATOM 2131 O O . GLY A 1 271 ? -3.515 -14.370 0.125 1.00 85.69 271 GLY A O 1
ATOM 2132 N N . THR A 1 272 ? -2.177 -14.002 -1.627 1.00 87.56 272 THR A N 1
ATOM 2133 C CA . THR A 1 272 ? -0.928 -14.083 -0.850 1.00 87.56 272 THR A CA 1
ATOM 2134 C C . THR A 1 272 ? -0.688 -12.831 -0.012 1.00 87.56 272 THR A C 1
ATOM 2136 O O . THR A 1 272 ? -0.314 -12.958 1.149 1.00 87.56 272 THR A O 1
ATOM 2139 N N . PHE A 1 273 ? -0.986 -11.639 -0.532 1.00 89.50 273 PHE A N 1
ATOM 2140 C CA . PHE A 1 273 ? -0.879 -10.384 0.223 1.00 89.50 273 PHE A CA 1
ATOM 2141 C C . PHE A 1 273 ? -1.941 -10.281 1.321 1.00 89.50 273 PHE A C 1
ATOM 2143 O O . PHE A 1 273 ? -1.642 -9.822 2.420 1.00 89.50 273 PHE A O 1
ATOM 2150 N N . VAL A 1 274 ? -3.157 -10.778 1.073 1.00 89.88 274 VAL A N 1
ATOM 2151 C CA . VAL A 1 274 ? -4.207 -10.894 2.098 1.00 89.88 274 VAL A CA 1
ATOM 2152 C C . VAL A 1 274 ? -3.763 -11.839 3.215 1.00 89.88 274 VAL A C 1
ATOM 2154 O O . VAL A 1 274 ? -3.927 -11.520 4.394 1.00 89.88 274 VAL A O 1
ATOM 2157 N N . ARG A 1 275 ? -3.187 -13.001 2.877 1.00 88.81 275 ARG A N 1
ATOM 2158 C CA . ARG A 1 275 ? -2.616 -13.914 3.882 1.00 88.81 275 ARG A CA 1
ATOM 2159 C C . ARG A 1 275 ? -1.492 -13.242 4.658 1.00 88.81 275 ARG A C 1
ATOM 2161 O O . ARG A 1 275 ? -1.558 -13.212 5.877 1.00 88.81 275 ARG A O 1
ATOM 2168 N N . TRP A 1 276 ? -0.554 -12.602 3.967 1.00 87.69 276 TRP A N 1
ATOM 2169 C CA . TRP A 1 276 ? 0.554 -11.893 4.600 1.00 87.69 276 TRP A CA 1
ATOM 2170 C C . TRP A 1 276 ? 0.076 -10.789 5.553 1.00 87.69 276 TRP A C 1
ATOM 2172 O O . TRP A 1 276 ? 0.539 -10.719 6.689 1.00 87.69 276 TRP A O 1
ATOM 2182 N N . PHE A 1 277 ? -0.904 -9.974 5.156 1.00 89.56 277 PHE A N 1
ATOM 2183 C CA . PHE A 1 277 ? -1.520 -8.982 6.040 1.00 89.56 277 PHE A CA 1
ATOM 2184 C C . PHE A 1 277 ? -2.075 -9.629 7.317 1.00 89.56 277 PHE A C 1
ATOM 2186 O O . PHE A 1 277 ? -1.812 -9.174 8.432 1.00 89.56 277 PHE A O 1
ATOM 2193 N N . ASN A 1 278 ? -2.815 -10.730 7.163 1.00 89.19 278 ASN A N 1
ATOM 2194 C CA . ASN A 1 278 ? -3.372 -11.469 8.291 1.00 89.19 278 ASN A CA 1
ATOM 2195 C C . ASN A 1 278 ? -2.292 -12.100 9.174 1.00 89.19 278 ASN A C 1
ATOM 2197 O O . ASN A 1 278 ? -2.448 -12.093 10.394 1.00 89.19 278 ASN A O 1
ATOM 2201 N N . ASP A 1 279 ? -1.202 -12.589 8.588 1.00 87.25 279 ASP A N 1
ATOM 2202 C CA . ASP A 1 279 ? -0.067 -13.151 9.313 1.00 87.25 279 ASP A CA 1
ATOM 2203 C C . ASP A 1 279 ? 0.667 -12.068 10.102 1.00 87.25 279 ASP A C 1
ATOM 2205 O O . ASP A 1 279 ? 0.973 -12.282 11.270 1.00 87.25 279 ASP A O 1
ATOM 2209 N N . LEU A 1 280 ? 0.882 -10.876 9.532 1.00 86.12 280 LEU A N 1
ATOM 2210 C CA . LEU A 1 280 ? 1.431 -9.727 10.265 1.00 86.12 280 LEU A CA 1
ATOM 2211 C C . LEU A 1 280 ? 0.548 -9.370 11.465 1.00 86.12 280 LEU A C 1
ATOM 2213 O O . LEU A 1 280 ? 1.055 -9.187 12.572 1.00 86.12 280 LEU A O 1
ATOM 2217 N N . ARG A 1 281 ? -0.773 -9.359 11.267 1.00 84.38 281 ARG A N 1
ATOM 2218 C CA . ARG A 1 281 ? -1.757 -9.112 12.329 1.00 84.38 281 ARG A CA 1
ATOM 2219 C C . ARG A 1 281 ? -1.797 -10.225 13.386 1.00 84.38 281 ARG A C 1
ATOM 2221 O O . ARG A 1 281 ? -2.107 -9.978 14.552 1.00 84.38 281 ARG A O 1
ATOM 2228 N N . ALA A 1 282 ? -1.575 -11.479 12.999 1.00 81.50 282 ALA A N 1
ATOM 2229 C CA . ALA A 1 282 ? -1.662 -12.635 13.892 1.00 81.50 282 ALA A CA 1
ATOM 2230 C C . ALA A 1 282 ? -0.360 -12.904 14.655 1.00 81.50 282 ALA A C 1
ATOM 2232 O O . ALA A 1 282 ? -0.414 -13.308 15.815 1.00 81.50 282 ALA A O 1
ATOM 2233 N N . ALA A 1 283 ? 0.788 -12.671 14.019 1.00 67.44 283 ALA A N 1
ATOM 2234 C CA . ALA A 1 283 ? 2.097 -13.109 14.486 1.00 67.44 283 ALA A CA 1
ATOM 2235 C C . ALA A 1 283 ? 2.622 -12.356 15.713 1.00 67.44 283 ALA A C 1
ATOM 2237 O O . ALA A 1 283 ? 3.667 -12.744 16.231 1.00 67.44 283 ALA A O 1
ATOM 2238 N N . GLN A 1 284 ? 1.962 -11.289 16.172 1.00 62.81 284 GLN A N 1
ATOM 2239 C CA . GLN A 1 284 ? 2.485 -10.482 17.270 1.00 62.81 284 GLN A CA 1
ATOM 2240 C C . GLN A 1 284 ? 1.449 -10.228 18.350 1.00 62.81 284 GLN A C 1
ATOM 2242 O O . GLN A 1 284 ? 0.409 -9.600 18.140 1.00 62.81 284 GLN A O 1
ATOM 2247 N N . ARG A 1 285 ? 1.771 -10.758 19.530 1.00 57.38 285 ARG A N 1
ATOM 2248 C CA . ARG A 1 285 ? 1.156 -10.407 20.800 1.00 57.38 285 ARG A CA 1
ATOM 2249 C C . ARG A 1 285 ? 2.250 -9.838 21.708 1.00 57.38 285 ARG A C 1
ATOM 2251 O O . ARG A 1 285 ? 3.271 -10.507 21.855 1.00 57.38 285 ARG A O 1
ATOM 2258 N N . PRO A 1 286 ? 2.023 -8.665 22.319 1.00 57.09 286 PRO A N 1
ATOM 2259 C CA . PRO A 1 286 ? 0.779 -7.893 22.279 1.00 57.09 286 PRO A CA 1
ATOM 2260 C C . PRO A 1 286 ? 0.564 -7.160 20.941 1.00 57.09 286 PRO A C 1
ATOM 2262 O O . PRO A 1 286 ? 1.468 -6.524 20.410 1.00 57.09 286 PRO A O 1
ATOM 2265 N N . ARG A 1 287 ? -0.663 -7.246 20.403 1.00 62.88 287 ARG A N 1
ATOM 2266 C CA . ARG A 1 287 ? -1.103 -6.368 19.309 1.00 62.88 287 ARG A CA 1
ATOM 2267 C C . ARG A 1 287 ? -1.181 -4.960 19.858 1.00 62.88 287 ARG A C 1
ATOM 2269 O O . ARG A 1 287 ? -1.762 -4.767 20.929 1.00 62.88 287 ARG A O 1
ATOM 2276 N N . ARG A 1 288 ? -0.639 -3.990 19.130 1.00 74.62 288 ARG A N 1
ATOM 2277 C CA . ARG A 1 288 ? -0.611 -2.619 19.611 1.00 74.62 288 ARG A CA 1
ATOM 2278 C C . ARG A 1 288 ? -1.383 -1.688 18.702 1.00 74.62 288 ARG A C 1
ATOM 2280 O O . ARG A 1 288 ? -0.920 -1.333 17.623 1.00 74.62 288 ARG A O 1
ATOM 2287 N N . HIS A 1 289 ? -2.547 -1.267 19.177 1.00 83.25 289 HIS A N 1
ATOM 2288 C CA . HIS A 1 289 ? -3.272 -0.161 18.575 1.00 83.25 289 HIS A CA 1
ATOM 2289 C C . HIS A 1 289 ? -2.509 1.136 18.838 1.00 83.25 289 HIS A C 1
ATOM 2291 O O . HIS A 1 289 ? -2.156 1.431 19.981 1.00 83.25 289 HIS A O 1
ATOM 2297 N N . LEU A 1 290 ? -2.236 1.894 17.779 1.00 84.25 290 LEU A N 1
ATOM 2298 C CA . LEU A 1 290 ? -1.650 3.221 17.925 1.00 84.25 290 LEU A CA 1
ATOM 2299 C C . LEU A 1 290 ? -2.735 4.193 18.387 1.00 84.25 290 LEU A C 1
ATOM 2301 O O . LEU A 1 290 ? -3.843 4.211 17.853 1.00 84.25 290 LEU A O 1
ATOM 2305 N N . THR A 1 291 ? -2.412 5.002 19.390 1.00 86.31 291 THR A N 1
ATOM 2306 C CA . THR A 1 291 ? -3.312 6.015 19.950 1.00 86.31 291 THR A CA 1
ATOM 2307 C C . THR A 1 291 ? -2.891 7.417 19.520 1.00 86.31 291 THR A C 1
ATOM 2309 O O . THR A 1 291 ? -1.797 7.623 19.000 1.00 86.31 291 THR A O 1
ATOM 2312 N N . LEU A 1 292 ? -3.730 8.424 19.783 1.00 86.50 292 LEU A N 1
ATOM 2313 C CA . LEU A 1 292 ? -3.349 9.819 19.543 1.00 86.50 292 LEU A CA 1
ATOM 2314 C C . LEU A 1 292 ? -2.136 10.256 20.382 1.00 86.50 292 LEU A C 1
ATOM 2316 O O . LEU A 1 292 ? -1.366 11.083 19.905 1.00 86.50 292 LEU A O 1
ATOM 2320 N N . ALA A 1 293 ? -1.925 9.683 21.574 1.00 84.06 293 ALA A N 1
ATOM 2321 C CA . ALA A 1 293 ? -0.728 9.944 22.377 1.00 84.06 293 ALA A CA 1
ATOM 2322 C C . ALA A 1 293 ? 0.542 9.491 21.637 1.00 84.06 293 ALA A C 1
ATOM 2324 O O . ALA A 1 293 ? 1.475 10.276 21.488 1.00 84.06 293 ALA A O 1
ATOM 2325 N N . ASN A 1 294 ? 0.516 8.296 21.034 1.00 86.38 294 ASN A N 1
ATOM 2326 C CA . ASN A 1 294 ? 1.629 7.775 20.226 1.00 86.38 294 ASN A CA 1
ATOM 2327 C C . ASN A 1 294 ? 1.925 8.603 18.966 1.00 86.38 294 ASN A C 1
ATOM 2329 O O . ASN A 1 294 ? 3.013 8.503 18.409 1.00 86.38 294 ASN A O 1
ATOM 2333 N N . LEU A 1 295 ? 0.956 9.375 18.467 1.00 85.75 295 LEU A N 1
ATOM 2334 C CA . LEU A 1 295 ? 1.086 10.142 17.219 1.00 85.75 295 LEU A CA 1
ATOM 2335 C C . LEU A 1 295 ? 1.375 11.633 17.445 1.00 85.75 295 LEU A C 1
ATOM 2337 O O . LEU A 1 295 ? 1.800 12.338 16.527 1.00 85.75 295 LEU A O 1
ATOM 2341 N N . ASN A 1 296 ? 1.078 12.149 18.632 1.00 82.06 296 ASN A N 1
ATOM 2342 C CA . ASN A 1 296 ? 1.296 13.553 18.976 1.00 82.06 296 ASN A CA 1
ATOM 2343 C C . ASN A 1 296 ? 2.508 13.734 19.893 1.00 82.06 296 ASN A C 1
ATOM 2345 O O . ASN A 1 296 ? 3.015 14.849 20.004 1.00 82.06 296 ASN A O 1
ATOM 2349 N N . GLY A 1 297 ? 2.937 12.653 20.551 1.00 65.69 297 GLY A N 1
ATOM 2350 C CA . GLY A 1 297 ? 3.673 12.735 21.799 1.00 65.69 297 GLY A CA 1
ATOM 2351 C C . GLY A 1 297 ? 2.789 13.325 22.899 1.00 65.69 297 GLY A C 1
ATOM 2352 O O . GLY A 1 297 ? 1.864 14.107 22.659 1.00 65.69 297 GLY A O 1
ATOM 2353 N N . THR A 1 298 ? 3.067 12.984 24.147 1.00 50.88 298 THR A N 1
ATOM 2354 C CA . THR A 1 298 ? 2.694 13.884 25.238 1.00 50.88 298 THR A CA 1
ATOM 2355 C C . THR A 1 298 ? 3.497 15.176 25.067 1.00 50.88 298 THR A C 1
ATOM 2357 O O . THR A 1 298 ? 4.714 15.126 24.884 1.00 50.88 298 THR A O 1
ATOM 2360 N N . ALA A 1 299 ? 2.829 16.334 25.096 1.00 37.22 299 ALA A N 1
ATOM 2361 C CA . ALA A 1 299 ? 3.493 17.636 25.188 1.00 37.22 299 ALA A CA 1
ATOM 2362 C C . ALA A 1 299 ? 4.552 17.614 26.317 1.00 37.22 299 ALA A C 1
ATOM 2364 O O . ALA A 1 299 ? 4.437 16.822 27.252 1.00 37.22 299 ALA A O 1
ATOM 2365 N N . PRO A 1 300 ? 5.621 18.409 26.184 1.00 39.31 300 PRO A N 1
ATOM 2366 C CA . PRO A 1 300 ? 6.984 17.997 26.484 1.00 39.31 300 PRO A CA 1
ATOM 2367 C C . PRO A 1 300 ? 7.179 17.603 27.950 1.00 39.31 300 PRO A C 1
ATOM 2369 O O . PRO A 1 300 ? 6.646 18.248 28.851 1.00 39.31 300 PRO A O 1
ATOM 2372 N N . VAL A 1 301 ? 8.055 16.612 28.168 1.00 42.50 301 VAL A N 1
ATOM 2373 C CA . VAL A 1 301 ? 8.912 16.570 29.361 1.00 42.50 301 VAL A CA 1
ATOM 2374 C C . VAL A 1 301 ? 9.372 17.999 29.590 1.00 42.50 301 VAL A C 1
ATOM 2376 O O . VAL A 1 301 ? 9.965 18.583 28.677 1.00 42.50 301 VAL A O 1
ATOM 2379 N N . GLU A 1 302 ? 9.026 18.577 30.743 1.00 29.78 302 GLU A N 1
ATOM 2380 C CA . GLU A 1 302 ? 9.530 19.878 31.161 1.00 29.78 302 GLU A CA 1
ATOM 2381 C C . GLU A 1 302 ? 10.984 19.968 30.717 1.00 29.78 302 GLU A C 1
ATOM 2383 O O . GLU A 1 302 ? 11.825 19.160 31.118 1.00 29.78 302 GLU A O 1
ATOM 2388 N N . ARG A 1 303 ? 11.287 20.929 29.836 1.00 31.80 303 ARG A N 1
ATOM 2389 C CA . ARG A 1 303 ? 12.654 21.413 29.758 1.00 31.80 303 ARG A CA 1
ATOM 2390 C C . ARG A 1 303 ? 12.952 21.808 31.189 1.00 31.80 303 ARG A C 1
ATOM 2392 O O . ARG A 1 303 ? 12.446 22.836 31.635 1.00 31.80 303 ARG A O 1
ATOM 2399 N N . THR A 1 304 ? 13.731 20.997 31.900 1.00 29.88 304 THR A N 1
ATOM 2400 C CA . THR A 1 304 ? 14.479 21.477 33.043 1.00 29.88 304 THR A CA 1
ATOM 2401 C C . THR A 1 304 ? 15.192 22.683 32.478 1.00 29.88 304 THR A C 1
ATOM 2403 O O . THR A 1 304 ? 16.092 22.557 31.645 1.00 29.88 304 THR A O 1
ATOM 2406 N N . THR A 1 305 ? 14.679 23.863 32.803 1.00 32.06 305 THR A N 1
ATOM 2407 C CA . THR A 1 305 ? 15.382 25.106 32.595 1.00 32.06 305 THR A CA 1
ATOM 2408 C C . THR A 1 305 ? 16.750 24.840 33.176 1.00 32.06 305 THR A C 1
ATOM 2410 O O . THR A 1 305 ? 16.891 24.681 34.390 1.00 32.06 305 THR A O 1
ATOM 2413 N N . THR A 1 306 ? 17.750 24.722 32.309 1.00 36.47 306 THR A N 1
ATOM 2414 C CA . THR A 1 306 ? 19.128 24.998 32.661 1.00 36.47 306 THR A CA 1
ATOM 2415 C C . THR A 1 306 ? 19.112 26.455 33.086 1.00 36.47 306 THR A C 1
ATOM 2417 O O . THR A 1 306 ? 19.358 27.370 32.306 1.00 36.47 306 THR A O 1
ATOM 2420 N N . ALA A 1 307 ? 18.713 26.667 34.341 1.00 35.97 307 ALA A N 1
ATOM 2421 C CA . ALA A 1 307 ? 19.110 27.817 35.099 1.00 35.97 307 ALA A CA 1
ATOM 2422 C C . ALA A 1 307 ? 20.621 27.869 34.924 1.00 35.97 307 ALA A C 1
ATOM 2424 O O . ALA A 1 307 ? 21.338 26.912 35.229 1.00 35.97 307 ALA A O 1
ATOM 2425 N N . THR A 1 308 ? 21.050 28.953 34.297 1.00 35.69 308 THR A N 1
ATOM 2426 C CA . THR A 1 308 ? 22.425 29.389 34.151 1.00 35.69 308 THR A CA 1
ATOM 2427 C C . THR A 1 308 ? 23.237 28.907 35.353 1.00 35.69 308 THR A C 1
ATOM 2429 O O . THR A 1 308 ? 22.867 29.245 36.483 1.00 35.69 308 THR A O 1
ATOM 2432 N N . PRO A 1 309 ? 24.314 28.120 35.173 1.00 37.59 309 PRO A N 1
ATOM 2433 C CA . PRO A 1 309 ? 25.198 27.837 36.284 1.00 37.59 309 PRO A CA 1
ATOM 2434 C C . PRO A 1 309 ? 25.717 29.185 36.771 1.00 37.59 309 PRO A C 1
ATOM 2436 O O . PRO A 1 309 ? 26.373 29.917 36.025 1.00 37.59 309 PRO A O 1
ATOM 2439 N N . ALA A 1 310 ? 25.356 29.536 38.003 1.00 38.69 310 ALA A N 1
ATOM 2440 C CA . ALA A 1 310 ? 25.911 30.686 38.680 1.00 38.69 310 ALA A CA 1
ATOM 2441 C C . ALA A 1 310 ? 27.438 30.595 38.601 1.00 38.69 310 ALA A C 1
ATOM 2443 O O . ALA A 1 310 ? 28.038 29.558 38.892 1.00 38.69 310 ALA A O 1
ATOM 2444 N N . THR A 1 311 ? 28.033 31.696 38.163 1.00 38.03 311 THR A N 1
ATOM 2445 C CA . THR A 1 311 ? 29.464 31.957 38.066 1.00 38.03 311 THR A CA 1
ATOM 2446 C C . THR A 1 311 ? 30.226 31.287 39.217 1.00 38.03 311 THR A C 1
ATOM 2448 O O . THR A 1 311 ? 29.895 31.539 40.382 1.00 38.03 311 THR A O 1
ATOM 2451 N N . PRO A 1 312 ? 31.243 30.446 38.953 1.00 36.62 312 PRO A N 1
ATOM 2452 C CA . PRO A 1 312 ? 32.007 29.839 40.029 1.00 36.62 312 PRO A CA 1
ATOM 2453 C C . PRO A 1 312 ? 32.737 30.941 40.802 1.00 36.62 312 PRO A C 1
ATOM 2455 O O . PRO A 1 312 ? 33.581 31.655 40.260 1.00 36.62 312 PRO A O 1
ATOM 2458 N N . ARG A 1 313 ? 32.398 31.087 42.089 1.00 37.00 313 ARG A N 1
ATOM 2459 C CA . ARG A 1 313 ? 33.164 31.904 43.037 1.00 37.00 313 ARG A CA 1
ATOM 2460 C C . ARG A 1 313 ? 34.628 31.440 43.009 1.00 37.00 313 ARG A C 1
ATOM 2462 O O . ARG A 1 313 ? 34.865 30.237 43.142 1.00 37.00 313 ARG A O 1
ATOM 2469 N N . PRO A 1 314 ? 35.612 32.348 42.892 1.00 39.84 314 PRO A N 1
ATOM 2470 C CA . PRO A 1 314 ? 37.012 31.963 42.961 1.00 39.84 314 PRO A CA 1
ATOM 2471 C C . PRO A 1 314 ? 37.305 31.357 44.339 1.00 39.84 314 PRO A C 1
ATOM 2473 O O . PRO A 1 314 ? 37.079 31.980 45.380 1.00 39.84 314 PRO A O 1
ATOM 2476 N N . ARG A 1 315 ? 37.790 30.110 44.341 1.00 34.88 315 ARG A N 1
ATOM 2477 C CA . ARG A 1 315 ? 38.328 29.449 45.534 1.00 34.88 315 ARG A CA 1
ATOM 2478 C C . ARG A 1 315 ? 39.493 30.286 46.065 1.00 34.88 315 ARG A C 1
ATOM 2480 O O . ARG A 1 315 ? 40.473 30.504 45.358 1.00 34.88 315 ARG A O 1
ATOM 2487 N N . ARG A 1 316 ? 39.382 30.741 47.316 1.00 36.81 316 ARG A N 1
ATOM 2488 C CA . ARG A 1 316 ? 40.504 31.313 48.072 1.00 36.81 316 ARG A CA 1
ATOM 2489 C C . ARG A 1 316 ? 41.652 30.291 48.142 1.00 36.81 316 ARG A C 1
ATOM 2491 O O . ARG A 1 316 ? 41.376 29.116 48.390 1.00 36.81 316 ARG A O 1
ATOM 2498 N N . PRO A 1 317 ? 42.914 30.715 47.978 1.00 36.12 317 PRO A N 1
ATOM 2499 C CA . PRO A 1 317 ? 44.059 29.827 48.113 1.00 36.12 317 PRO A CA 1
ATOM 2500 C C . PRO A 1 317 ? 44.265 29.458 49.588 1.00 36.12 317 PRO A C 1
ATOM 2502 O O . PRO A 1 317 ? 44.429 30.331 50.440 1.00 36.12 317 PRO A O 1
ATOM 2505 N N . TRP A 1 318 ? 44.259 28.159 49.885 1.00 31.98 318 TRP A N 1
ATOM 2506 C CA . TRP A 1 318 ? 44.753 27.620 51.151 1.00 31.98 318 TRP A CA 1
ATOM 2507 C C . TRP A 1 318 ? 46.283 27.592 51.091 1.00 31.98 318 TRP A C 1
ATOM 2509 O O . TRP A 1 318 ? 46.862 26.894 50.260 1.00 31.98 318 TRP A O 1
ATOM 2519 N N . TRP A 1 319 ? 46.927 28.393 51.938 1.00 36.22 319 TRP A N 1
ATOM 2520 C CA . TRP A 1 319 ? 48.375 28.382 52.143 1.00 36.22 319 TRP A CA 1
ATOM 2521 C C . TRP A 1 319 ? 48.763 27.355 53.219 1.00 36.22 319 TRP A C 1
ATOM 2523 O O . TRP A 1 319 ? 47.998 27.151 54.164 1.00 36.22 319 TRP A O 1
ATOM 2533 N N . PRO A 1 320 ? 49.948 26.727 53.111 1.00 37.03 320 PRO A N 1
ATOM 2534 C CA . PRO A 1 320 ? 50.415 25.725 54.056 1.00 37.03 320 PRO A CA 1
ATOM 2535 C C . PRO A 1 320 ? 50.990 26.380 55.317 1.00 37.03 320 PRO A C 1
ATOM 2537 O O . PRO A 1 320 ? 51.743 27.354 55.255 1.00 37.03 320 PRO A O 1
ATOM 2540 N N . GLY A 1 321 ? 50.631 25.825 56.475 1.00 33.69 321 GLY A N 1
ATOM 2541 C CA . GLY A 1 321 ? 51.092 26.280 57.780 1.00 33.69 321 GLY A CA 1
ATOM 2542 C C . GLY A 1 321 ? 52.582 26.027 58.025 1.00 33.69 321 GLY A C 1
ATOM 2543 O O . GLY A 1 321 ? 53.147 25.007 57.632 1.00 33.69 321 GLY A O 1
ATOM 2544 N N . ARG A 1 322 ? 53.207 26.953 58.755 1.00 32.12 322 ARG A N 1
ATOM 2545 C CA . ARG A 1 322 ? 54.449 26.728 59.502 1.00 32.12 322 ARG A CA 1
ATOM 2546 C C . ARG A 1 322 ? 54.369 27.485 60.824 1.00 32.12 322 ARG A C 1
ATOM 2548 O O . ARG A 1 322 ? 54.461 28.708 60.823 1.00 32.12 322 ARG A O 1
ATOM 2555 N N . ARG A 1 323 ? 54.273 26.747 61.930 1.00 34.22 323 ARG A N 1
ATOM 2556 C CA . ARG A 1 323 ? 55.302 26.635 62.985 1.00 34.22 323 ARG A CA 1
ATOM 2557 C C . ARG A 1 323 ? 54.730 25.871 64.188 1.00 34.22 323 ARG A C 1
ATOM 2559 O O . ARG A 1 323 ? 53.621 26.137 64.627 1.00 34.22 323 ARG A O 1
ATOM 2566 N N . ALA A 1 324 ? 55.534 24.923 64.665 1.00 37.84 324 ALA A N 1
ATOM 2567 C CA . ALA A 1 324 ? 55.464 24.251 65.967 1.00 37.84 324 ALA A CA 1
ATOM 2568 C C . ALA A 1 324 ? 55.684 25.282 67.120 1.00 37.84 324 ALA A C 1
ATOM 2570 O O . ALA A 1 324 ? 55.986 26.432 66.773 1.00 37.84 324 ALA A O 1
ATOM 2571 N N . PRO A 1 325 ? 55.620 24.951 68.438 1.00 44.78 325 PRO A N 1
ATOM 2572 C CA . PRO A 1 325 ? 56.281 23.782 69.050 1.00 44.78 325 PRO A CA 1
ATOM 2573 C C . PRO A 1 325 ? 55.628 23.134 70.302 1.00 44.78 325 PRO A C 1
ATOM 2575 O O . PRO A 1 325 ? 54.702 23.671 70.892 1.00 44.78 325 PRO A O 1
ATOM 2578 N N . ALA A 1 326 ? 56.261 22.016 70.691 1.00 36.38 326 ALA A N 1
ATOM 2579 C CA . ALA A 1 326 ? 56.573 21.538 72.049 1.00 36.38 326 ALA A CA 1
ATOM 2580 C C . ALA A 1 326 ? 55.496 20.920 72.972 1.00 36.38 326 ALA A C 1
ATOM 2582 O O . ALA A 1 326 ? 54.436 21.489 73.200 1.00 36.38 326 ALA A O 1
ATOM 2583 N N . ASP A 1 327 ? 55.950 19.809 73.579 1.00 36.81 327 ASP A N 1
ATOM 2584 C CA . ASP A 1 327 ? 55.619 19.224 74.890 1.00 36.81 327 ASP A CA 1
ATOM 2585 C C . ASP A 1 327 ? 54.250 18.526 75.045 1.00 36.81 327 ASP A C 1
ATOM 2587 O O . ASP A 1 327 ? 53.230 19.021 74.594 1.00 36.81 327 ASP A O 1
ATOM 2591 N N . GLN A 1 328 ? 54.091 17.367 75.693 1.00 36.22 328 GLN A N 1
ATOM 2592 C CA . GLN A 1 328 ? 54.963 16.458 76.445 1.00 36.22 328 GLN A CA 1
ATOM 2593 C C . GLN A 1 328 ? 54.126 15.191 76.796 1.00 36.22 328 GLN A C 1
ATOM 2595 O O . GLN A 1 328 ? 52.899 15.225 76.740 1.00 36.22 328 GLN A O 1
ATOM 2600 N N . VAL A 1 329 ? 54.822 14.158 77.285 1.00 38.22 329 VAL A N 1
ATOM 2601 C CA . VAL A 1 329 ? 54.393 13.045 78.169 1.00 38.22 329 VAL A CA 1
ATOM 2602 C C . VAL A 1 329 ? 53.950 11.701 77.556 1.00 38.22 329 VAL A C 1
ATOM 2604 O O . VAL A 1 329 ? 53.000 11.578 76.790 1.00 38.22 329 VAL A O 1
ATOM 2607 N N . GLU A 1 330 ? 54.721 10.706 78.000 1.00 35.06 330 GLU A N 1
ATOM 2608 C CA . GLU A 1 330 ? 54.642 9.247 77.962 1.00 35.06 330 GLU A CA 1
ATOM 2609 C C . GLU A 1 330 ? 53.311 8.645 78.451 1.00 35.06 330 GLU A C 1
ATOM 2611 O O . GLU A 1 330 ? 52.672 9.198 79.336 1.00 35.06 330 GLU A O 1
ATOM 2616 N N . GLU A 1 331 ? 52.987 7.425 78.007 1.00 37.72 331 GLU A N 1
ATOM 2617 C CA . GLU A 1 331 ? 52.858 6.276 78.924 1.00 37.72 331 GLU A CA 1
ATOM 2618 C C . GLU A 1 331 ? 52.798 4.938 78.153 1.00 37.72 331 GLU A C 1
ATOM 2620 O O . GLU A 1 331 ? 51.842 4.667 77.435 1.00 37.72 331 GLU A O 1
ATOM 2625 N N . ARG A 1 332 ? 53.864 4.149 78.366 1.00 43.06 332 ARG A N 1
ATOM 2626 C CA . ARG A 1 332 ? 54.053 2.678 78.326 1.00 43.06 332 ARG A CA 1
ATOM 2627 C C . ARG A 1 332 ? 53.726 1.841 77.088 1.00 43.06 332 ARG A C 1
ATOM 2629 O O . ARG A 1 332 ? 52.540 1.663 76.745 1.00 43.06 332 ARG A O 1
#

pLDDT: mean 71.29, std 19.97, range [26.64, 96.44]